Protein 1UNF (pdb70)

B-factor: mean 22.69, std 10.64, range [8.01, 65.61]

Foldseek 3Di:
DWLAPDAQDQQPDQLCLQPPLQHSVLSCCVRVPVLRVLSVVLSVVQVVRHGPDLLVQQQVQCPVVPGHPNNLSSLSNVVVNQQSLFWGRQAADDADDPVQVQCCVAQVHRVSVLVVQLVLLVPQPAWWKKFWKQAAPLQVVVPHRGIDIHIDHRSDDASNVDSIQTQHMDTNHCSNPCVPQNPPRSVSSVSCNHGIGHSVSSVVSSVVSVVSRD

Sequence (214 aa):
KVNAKFELKPPPYPLNGLEPVMSQQTLEFHWGKHHRTYVENLKKQVTELDGKSLEEIIVTAYNKGDILPAFNNAAQVWNHDFFWECMKPGGGGKPSGELLELIERDFGSFEKFLDEFKAAAATQFGSGWAWLAYKASKLDADEDNKLVVIKSPNAVNPLVWGGYYPLLTIDVWEHAYYLDFQNRRPDYISVFMDKLVSWDAVSSRLEQAKALSA

Nearest PDB structures (foldseek):
  1unf-assembly1_X  TM=1.005E+00  e=5.026E-41  Vigna unguiculata
  8qma-assembly1_G  TM=9.713E-01  e=3.630E-26  Sinapis alba
  8rdj-assembly1_I  TM=9.624E-01  e=6.713E-26  Sinapis alba
  6gsc-assembly1_A  TM=8.991E-01  e=5.898E-19  Sphingobacterium spiritivorum
  6gsb-assembly1_B  TM=8.958E-01  e=3.946E-18  Sphingobacterium spiritivorum

Secondary structure (DSSP, 8-state):
--SSS--PPPPSS-TTTTTTTS-HHHHHHIIIIIIHHHHHHHHHH--TTTT--HHHHHHHHHGGGS--THHHHHHHHHHHHHHHHTB-TT--S---HHHHHHHHHHHSSHHHHHHHHHHHHHH--SSEEEEEEEE-GGG-----SEEEEEEEETT--GGGS-SEEEEEEEE-SGGGTHHHHTT-HHHHHHHIIIIIB-HHHHHHHHHHHHHHH-

Structure (mmCIF, N/CA/C/O backbone):
data_1UNF
#
_entry.id   1UNF
#
_cell.length_a   81.985
_cell.length_b   48.163
_cell.length_c   63.671
_cell.angle_alpha   90.00
_cell.angle_beta   119.76
_cell.angle_gamma   90.00
#
_symmetry.space_group_name_H-M   'C 1 2 1'
#
loop_
_entity.id
_entity.type
_entity.pdbx_description
1 polymer 'IRON SUPEROXIDE DISMUTASE'
2 non-polymer 'FE (III) ION'
3 water water
#
loop_
_atom_site.group_PDB
_atom_site.id
_atom_site.type_symbol
_atom_site.label_atom_id
_atom_site.label_alt_id
_atom_site.label_comp_id
_atom_site.label_asym_id
_atom_site.label_entity_id
_atom_site.label_seq_id
_atom_site.pdbx_PDB_ins_code
_atom_site.Cartn_x
_atom_site.Cartn_y
_atom_site.Cartn_z
_atom_site.occupancy
_atom_site.B_iso_or_equiv
_atom_site.auth_seq_id
_atom_site.auth_comp_id
_atom_site.auth_asym_id
_atom_site.auth_atom_id
_atom_site.pdbx_PDB_model_num
ATOM 1 N N . LYS A 1 14 ? -29.164 40.340 27.061 1.00 57.10 14 LYS X N 1
ATOM 2 C CA . LYS A 1 14 ? -29.571 41.302 28.124 1.00 56.79 14 LYS X CA 1
ATOM 3 C C . LYS A 1 14 ? -31.100 41.463 28.249 1.00 56.53 14 LYS X C 1
ATOM 4 O O . LYS A 1 14 ? -31.699 40.891 29.159 1.00 56.96 14 LYS X O 1
ATOM 10 N N . VAL A 1 15 ? -31.719 42.183 27.309 1.00 55.27 15 VAL X N 1
ATOM 11 C CA . VAL A 1 15 ? -33.083 42.743 27.462 1.00 54.15 15 VAL X CA 1
ATOM 12 C C . VAL A 1 15 ? -34.213 41.846 27.990 1.00 52.46 15 VAL X C 1
ATOM 13 O O . VAL A 1 15 ? -34.163 40.621 27.904 1.00 52.61 15 VAL X O 1
ATOM 17 N N . ASN A 1 16 ? -35.257 42.508 28.481 1.00 50.52 16 ASN X N 1
ATOM 18 C CA . ASN A 1 16 ? -36.420 41.879 29.118 1.00 49.27 16 ASN X CA 1
ATOM 19 C C . ASN A 1 16 ? -37.627 41.498 28.261 1.00 49.01 16 ASN X C 1
ATOM 20 O O . ASN A 1 16 ? -38.745 41.859 28.606 1.00 48.74 16 ASN X O 1
ATOM 25 N N . ALA A 1 17 ? -37.409 40.754 27.175 1.00 49.46 17 ALA X N 1
ATOM 26 C CA . ALA A 1 17 ? -38.461 40.425 26.191 1.00 47.85 17 ALA X CA 1
ATOM 27 C C . ALA A 1 17 ? -39.302 39.242 26.693 1.00 47.30 17 ALA X C 1
ATOM 28 O O . ALA A 1 17 ? -39.983 39.351 27.737 1.00 48.25 17 ALA X O 1
ATOM 30 N N . LYS A 1 18 ? -39.269 38.115 25.970 1.00 44.84 18 LYS X N 1
ATOM 31 C CA . LYS A 1 18 ? -39.274 36.878 26.719 1.00 42.00 18 LYS X CA 1
ATOM 32 C C . LYS A 1 18 ? -37.951 36.281 27.156 1.00 39.04 18 LYS X C 1
ATOM 33 O O . LYS A 1 18 ? -37.384 35.283 26.665 1.00 37.08 18 LYS X O 1
ATOM 39 N N . PHE A 1 19 ? -37.476 37.072 28.096 1.00 35.55 19 PHE X N 1
ATOM 40 C CA . PHE A 1 19 ? -36.403 36.833 28.981 1.00 32.89 19 PHE X CA 1
ATOM 41 C C . PHE A 1 19 ? -36.694 35.509 29.693 1.00 32.02 19 PHE X C 1
ATOM 42 O O . PHE A 1 19 ? -37.828 35.225 30.090 1.00 29.99 19 PHE X O 1
ATOM 50 N N . GLU A 1 20 ? -35.675 34.665 29.799 1.00 32.61 20 GLU X N 1
ATOM 51 C CA . GLU A 1 20 ? -35.808 33.433 30.567 1.00 33.71 20 GLU X CA 1
ATOM 52 C C . GLU A 1 20 ? -34.657 33.354 31.575 1.00 30.18 20 GLU X C 1
ATOM 53 O O . GLU A 1 20 ? -33.624 33.968 31.384 1.00 28.65 20 GLU X O 1
ATOM 59 N N . LEU A 1 21 ? -34.854 32.593 32.640 1.00 27.16 21 LEU X N 1
ATOM 60 C CA . LEU A 1 21 ? -33.793 32.255 33.584 1.00 24.92 21 LEU X CA 1
ATOM 61 C C . LEU A 1 21 ? -32.609 31.596 32.896 1.00 24.80 21 LEU X C 1
ATOM 62 O O . LEU A 1 21 ? -32.741 30.580 32.222 1.00 24.12 21 LEU X O 1
ATOM 67 N N . LYS A 1 22 ? -31.442 32.169 33.111 1.00 24.84 22 LYS X N 1
ATOM 68 C CA . LYS A 1 22 ? -30.200 31.642 32.548 1.00 24.66 22 LYS X CA 1
ATOM 69 C C . LYS A 1 22 ? -29.653 30.570 33.504 1.00 22.57 22 LYS X C 1
ATOM 70 O O . LYS A 1 22 ? -29.500 30.830 34.704 1.00 20.48 22 LYS X O 1
ATOM 76 N N . PRO A 1 23 ? -29.360 29.363 32.992 1.00 22.39 23 PRO X N 1
ATOM 77 C CA . PRO A 1 23 ? -28.790 28.328 33.835 1.00 22.70 23 PRO X CA 1
ATOM 78 C C . PRO A 1 23 ? -27.380 28.697 34.251 1.00 22.60 23 PRO X C 1
ATOM 79 O O . PRO A 1 23 ? -26.749 29.530 33.596 1.00 21.77 23 PRO X O 1
ATOM 83 N N . PRO A 1 24 ? -26.878 28.058 35.317 1.00 21.66 24 PRO X N 1
ATOM 84 C CA . PRO A 1 24 ? -25.486 28.274 35.707 1.00 21.38 24 PRO X CA 1
ATOM 85 C C . PRO A 1 24 ? -24.600 27.638 34.624 1.00 21.44 24 PRO X C 1
ATOM 86 O O . PRO A 1 24 ? -25.084 26.814 33.875 1.00 20.77 24 PRO X O 1
ATOM 90 N N . PRO A 1 25 ? -23.333 28.046 34.521 1.00 21.84 25 PRO X N 1
ATOM 91 C CA . PRO A 1 25 ? -22.466 27.469 33.465 1.00 23.18 25 PRO X CA 1
ATOM 92 C C . PRO A 1 25 ? -21.912 26.071 33.756 1.00 23.29 25 PRO X C 1
ATOM 93 O O . PRO A 1 25 ? -20.840 25.697 33.233 1.00 24.84 25 PRO X O 1
ATOM 97 N N . TYR A 1 26 ? -22.641 25.308 34.563 1.00 22.59 26 TYR X N 1
ATOM 98 C CA . TYR A 1 26 ? -22.281 23.939 34.942 1.00 21.64 26 TYR X CA 1
ATOM 99 C C . TYR A 1 26 ? -23.554 23.231 35.381 1.00 22.84 26 TYR X C 1
ATOM 100 O O . TYR A 1 26 ? -24.558 23.874 35.716 1.00 23.47 26 TYR X O 1
ATOM 109 N N . PRO A 1 27 ? -23.519 21.904 35.382 1.00 23.60 27 PRO X N 1
ATOM 110 C CA . PRO A 1 27 ? -24.665 21.123 35.840 1.00 24.24 27 PRO X CA 1
ATOM 111 C C . PRO A 1 27 ? -24.939 21.402 37.331 1.00 24.49 27 PRO X C 1
ATOM 112 O O . PRO A 1 27 ? -24.034 21.865 38.078 1.00 22.30 27 PRO X O 1
ATOM 116 N N . LEU A 1 28 ? -26.181 21.178 37.753 1.00 23.44 28 LEU X N 1
ATOM 117 C CA . LEU A 1 28 ? -26.580 21.502 39.136 1.00 22.52 28 LEU X CA 1
ATOM 118 C C . LEU A 1 28 ? -25.846 20.642 40.152 1.00 22.43 28 LEU X C 1
ATOM 119 O O . LEU A 1 28 ? -25.761 21.000 41.316 1.00 23.05 28 LEU X O 1
ATOM 124 N N . ASN A 1 29 ? -25.270 19.522 39.730 1.00 22.16 29 ASN X N 1
ATOM 125 C CA . ASN A 1 29 ? -24.373 18.819 40.647 1.00 23.47 29 ASN X CA 1
ATOM 126 C C . ASN A 1 29 ? -22.900 19.151 40.400 1.00 22.63 29 ASN X C 1
ATOM 127 O O . ASN A 1 29 ? -22.028 18.452 40.903 1.00 21.71 29 ASN X O 1
ATOM 132 N N . GLY A 1 30 ? -22.630 20.221 39.657 1.00 20.51 30 GLY X N 1
ATOM 133 C CA . GLY A 1 30 ? -21.268 20.512 39.223 1.00 20.46 30 GLY X CA 1
ATOM 134 C C . GLY A 1 30 ? -20.367 20.933 40.353 1.00 21.59 30 GLY X C 1
ATOM 135 O O . GLY A 1 30 ? -19.129 20.914 40.225 1.00 22.82 30 GLY X O 1
ATOM 136 N N . LEU A 1 31 ? -20.962 21.342 41.471 1.00 19.46 31 LEU X N 1
ATOM 137 C CA . LEU A 1 31 ? -20.148 21.920 42.529 1.00 17.53 31 LEU X CA 1
ATOM 138 C C . LEU A 1 31 ? -20.029 21.016 43.763 1.00 18.57 31 LEU X C 1
ATOM 139 O O . LEU A 1 31 ? -19.462 21.431 44.785 1.00 15.90 31 LEU X O 1
ATOM 144 N N . GLU A 1 32 ? -20.586 19.799 43.665 1.00 20.48 32 GLU X N 1
ATOM 145 C CA . GLU A 1 32 ? -20.427 18.748 44.694 1.00 23.66 32 GLU X CA 1
ATOM 146 C C . GLU A 1 32 ? -18.955 18.416 44.956 1.00 25.94 32 GLU X C 1
ATOM 147 O O . GLU A 1 32 ? -18.158 18.388 44.015 1.00 27.93 32 GLU X O 1
ATOM 153 N N . PRO A 1 33 ? -18.594 18.140 46.229 1.00 27.11 33 PRO X N 1
ATOM 154 C CA . PRO A 1 33 ? -19.523 18.111 47.330 1.00 26.92 33 PRO X CA 1
ATOM 155 C C . PRO A 1 33 ? -19.597 19.440 48.082 1.00 26.52 33 PRO X C 1
ATOM 156 O O . PRO A 1 33 ? -20.198 19.489 49.154 1.00 27.48 33 PRO X O 1
ATOM 160 N N . VAL A 1 34 ? -18.993 20.496 47.538 1.00 25.43 34 VAL X N 1
ATOM 161 C CA . VAL A 1 34 ? -18.826 21.751 48.276 1.00 22.79 34 VAL X CA 1
ATOM 162 C C . VAL A 1 34 ? -20.097 22.586 48.316 1.00 20.68 34 VAL X C 1
ATOM 163 O O . VAL A 1 34 ? -20.443 23.150 49.354 1.00 21.84 34 VAL X O 1
ATOM 167 N N . MET A 1 35 ? -20.775 22.696 47.187 1.00 18.84 35 MET X N 1
ATOM 168 C CA . MET A 1 35 ? -22.120 23.285 47.163 1.00 18.71 35 MET X CA 1
ATOM 169 C C . MET A 1 35 ? -23.029 22.220 46.586 1.00 19.20 35 MET X C 1
ATOM 170 O O . MET A 1 35 ? -22.818 21.777 45.455 1.00 20.26 35 MET X O 1
ATOM 175 N N . SER A 1 36 ? -24.025 21.794 47.366 1.00 19.92 36 SER X N 1
ATOM 176 C CA . SER A 1 36 ? -24.808 20.608 47.009 1.00 17.93 36 SER X CA 1
ATOM 177 C C . SER A 1 36 ? -25.724 20.853 45.826 1.00 18.19 36 SER X C 1
ATOM 178 O O . SER A 1 36 ? -26.151 21.972 45.587 1.00 16.43 36 SER X O 1
ATOM 181 N N . GLN A 1 37 ? -26.047 19.779 45.104 1.00 18.53 37 GLN X N 1
ATOM 182 C CA . GLN A 1 37 ? -27.047 19.849 44.056 1.00 18.31 37 GLN X CA 1
ATOM 183 C C . GLN A 1 37 ? -28.356 20.411 44.615 1.00 19.30 37 GLN X C 1
ATOM 184 O O . GLN A 1 37 ? -29.047 21.155 43.942 1.00 18.44 37 GLN X O 1
ATOM 190 N N . GLN A 1 38 ? -28.670 20.044 45.856 1.00 19.78 38 GLN X N 1
ATOM 191 C CA . GLN A 1 38 ? -29.874 20.473 46.540 1.00 22.97 38 GLN X CA 1
ATOM 192 C C . GLN A 1 38 ? -29.858 22.003 46.623 1.00 20.44 38 GLN X C 1
ATOM 193 O O . GLN A 1 38 ? -30.837 22.676 46.298 1.00 19.26 38 GLN X O 1
ATOM 199 N N . THR A 1 39 ? -28.733 22.551 47.059 1.00 18.63 39 THR X N 1
ATOM 200 C CA . THR A 1 39 ? -28.577 24.010 47.125 1.00 18.60 39 THR X CA 1
ATOM 201 C C . THR A 1 39 ? -28.793 24.683 45.773 1.00 19.29 39 THR X C 1
ATOM 202 O O . THR A 1 39 ? -29.554 25.651 45.683 1.00 20.45 39 THR X O 1
ATOM 206 N N . LEU A 1 40 ? -28.141 24.166 44.728 1.00 17.47 40 LEU X N 1
ATOM 207 C CA . LEU A 1 40 ? -28.384 24.645 43.377 1.00 17.19 40 LEU X CA 1
ATOM 208 C C . LEU A 1 40 ? -29.842 24.564 42.982 1.00 15.92 40 LEU X C 1
ATOM 209 O O . LEU A 1 40 ? -30.357 25.510 42.437 1.00 16.74 40 LEU X O 1
ATOM 214 N N . GLU A 1 41 ? -30.487 23.419 43.226 1.00 16.95 41 GLU X N 1
ATOM 215 C CA . GLU A 1 41 ? -31.884 23.224 42.828 1.00 16.62 41 GLU X CA 1
ATOM 216 C C . GLU A 1 41 ? -32.799 24.245 43.492 1.00 16.86 41 GLU X C 1
ATOM 217 O O . GLU A 1 41 ? -33.668 24.808 42.839 1.00 16.54 41 GLU X O 1
ATOM 223 N N . PHE A 1 42 ? -32.568 24.525 44.776 1.00 16.18 42 PHE X N 1
ATOM 224 C CA . PHE A 1 42 ? -33.329 25.588 45.444 1.00 15.03 42 PHE X CA 1
ATOM 225 C C . PHE A 1 42 ? -32.917 26.991 45.000 1.00 14.61 42 PHE X C 1
ATOM 226 O O . PHE A 1 42 ? -33.749 27.810 44.592 1.00 13.07 42 PHE X O 1
ATOM 234 N N . H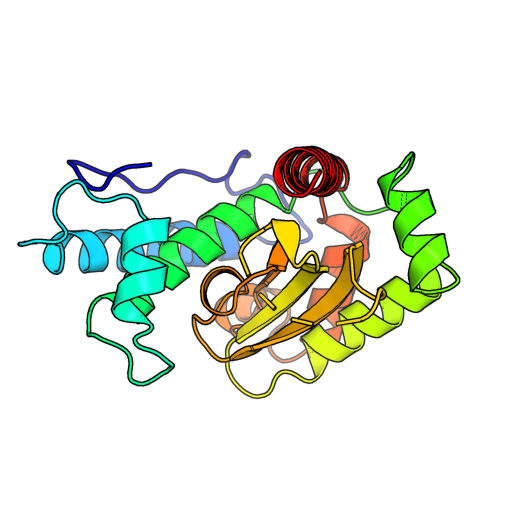IS A 1 43 ? -31.608 27.232 45.031 1.00 12.50 43 HIS X N 1
ATOM 235 C CA . HIS A 1 43 ? -31.110 28.599 44.945 1.00 14.90 43 HIS X CA 1
ATOM 236 C C . HIS A 1 43 ? -31.335 29.143 43.525 1.00 13.94 43 HIS X C 1
ATOM 237 O O . HIS A 1 43 ? -31.898 30.223 43.335 1.00 12.12 43 HIS X O 1
ATOM 244 N N . TRP A 1 44 ? -30.908 28.382 42.541 1.00 13.57 44 TRP X N 1
ATOM 245 C CA . TRP A 1 44 ? -31.199 28.681 41.136 1.00 15.66 44 TRP X CA 1
ATOM 246 C C . TRP A 1 44 ? -32.645 28.336 40.701 1.00 15.87 44 TRP X C 1
ATOM 247 O O . TRP A 1 44 ? -33.362 29.171 40.143 1.00 15.51 44 TRP X O 1
ATOM 258 N N . GLY A 1 45 ? -33.050 27.098 40.922 1.00 15.18 45 GLY X N 1
ATOM 259 C CA . GLY A 1 45 ? -34.330 26.606 40.391 1.00 17.15 45 GLY X CA 1
ATOM 260 C C . GLY A 1 45 ? -35.575 27.180 41.063 1.00 16.38 45 GLY X C 1
ATOM 261 O O . GLY A 1 45 ? -36.677 27.186 40.486 1.00 14.77 45 GLY X O 1
ATOM 262 N N . LYS A 1 46 ? -35.411 27.650 42.296 1.00 16.57 46 LYS X N 1
ATOM 263 C CA . LYS A 1 46 ? -36.537 28.284 43.002 1.00 16.71 46 LYS X CA 1
ATOM 264 C C . LYS A 1 46 ? -36.351 29.782 43.199 1.00 15.85 46 LYS X C 1
ATOM 265 O O . LYS A 1 46 ? -37.098 30.534 42.650 1.00 17.82 46 LYS X O 1
ATOM 271 N N . HIS A 1 47 ? -35.369 30.193 44.006 1.00 14.79 47 HIS X N 1
ATOM 272 C CA . HIS A 1 47 ? -35.159 31.601 44.343 1.00 14.97 47 HIS X CA 1
ATOM 273 C C . HIS A 1 47 ? -34.885 32.460 43.088 1.00 14.91 47 HIS X C 1
ATOM 274 O O . HIS A 1 47 ? -35.573 33.450 42.794 1.00 13.62 47 HIS X O 1
ATOM 281 N N . HIS A 1 48 ? -33.872 32.054 42.341 1.00 14.76 48 HIS X N 1
ATOM 282 C CA . HIS A 1 48 ? -33.443 32.786 41.161 1.00 14.94 48 HIS X CA 1
ATOM 283 C C . HIS A 1 48 ? -34.584 32.788 40.136 1.00 15.60 48 HIS X C 1
ATOM 284 O O . HIS A 1 48 ? -34.960 33.841 39.622 1.00 16.24 48 HIS X O 1
ATOM 291 N N . ARG A 1 49 ? -35.143 31.611 39.864 1.00 15.58 49 ARG X N 1
ATOM 292 C CA . ARG A 1 49 ? -36.311 31.494 38.967 1.00 16.31 49 ARG X CA 1
ATOM 293 C C . ARG A 1 49 ? -37.427 32.443 39.371 1.00 17.14 49 ARG X C 1
ATOM 294 O O . ARG A 1 49 ? -38.072 33.056 38.526 1.00 18.28 49 ARG X O 1
ATOM 302 N N . THR A 1 50 ? -37.682 32.542 40.666 1.00 17.81 50 THR X N 1
ATOM 303 C CA . THR A 1 50 ? -38.777 33.395 41.148 1.00 17.90 50 THR X CA 1
ATOM 304 C C . THR A 1 50 ? -38.533 34.873 40.906 1.00 16.85 50 THR X C 1
ATOM 305 O O . THR A 1 50 ? -39.435 35.590 40.475 1.00 17.12 50 THR X O 1
ATOM 309 N N . TYR A 1 51 ? -37.320 35.336 41.199 1.00 16.14 51 TYR X N 1
ATOM 310 C CA . TYR A 1 51 ? -36.916 36.688 40.840 1.00 15.38 51 TYR X CA 1
ATOM 311 C C . TYR A 1 51 ? -37.176 36.973 39.355 1.00 17.01 51 TYR X C 1
ATOM 312 O O . TYR A 1 51 ? -37.633 38.057 39.007 1.00 19.23 51 TYR X O 1
ATOM 321 N N . VAL A 1 52 ? -36.848 36.013 38.492 1.00 17.12 52 VAL X N 1
ATOM 322 C CA . VAL A 1 52 ? -37.025 36.173 37.044 1.00 18.58 52 VAL X CA 1
ATOM 323 C C . VAL A 1 52 ? -38.524 36.310 36.721 1.00 20.48 52 VAL X C 1
ATOM 324 O O . VAL A 1 52 ? -38.943 37.255 36.040 1.00 18.08 52 VAL X O 1
ATOM 328 N N . GLU A 1 53 ? -39.332 35.388 37.247 1.00 21.73 53 GLU X N 1
ATOM 329 C CA . GLU A 1 53 ? -40.760 35.395 36.972 1.00 25.97 53 GLU X CA 1
ATOM 330 C C . GLU A 1 53 ? -41.449 36.669 37.449 1.00 24.38 53 GLU X C 1
ATOM 331 O O . GLU A 1 53 ? -42.234 37.266 36.716 1.00 23.13 53 GLU X O 1
ATOM 337 N N . ASN A 1 54 ? -41.127 37.098 38.666 1.00 23.90 54 ASN X N 1
ATOM 338 C CA . ASN A 1 54 ? -41.697 38.314 39.213 1.00 24.46 54 ASN X CA 1
ATOM 339 C C . ASN A 1 54 ? -41.203 39.532 38.482 1.00 23.32 54 ASN X C 1
ATOM 340 O O . ASN A 1 54 ? -41.959 40.465 38.265 1.00 23.85 54 ASN X O 1
ATOM 345 N N . LEU A 1 55 ? -39.932 39.548 38.105 1.00 21.20 55 LEU X N 1
ATOM 346 C CA . LEU A 1 55 ? -39.445 40.706 37.364 1.00 23.12 55 LEU X CA 1
ATOM 347 C C . LEU A 1 55 ? -40.246 40.827 36.059 1.00 24.10 55 LEU X C 1
ATOM 348 O O . LEU A 1 55 ? -40.740 41.897 35.721 1.00 22.75 55 LEU X O 1
ATOM 353 N N . LYS A 1 56 ? -40.386 39.714 35.349 1.00 25.71 56 LYS X N 1
ATOM 354 C CA . LYS A 1 56 ? -41.138 39.719 34.097 1.00 29.55 56 LYS X CA 1
ATOM 355 C C . LYS A 1 56 ? -42.571 40.258 34.286 1.00 31.82 56 LYS X C 1
ATOM 356 O O . LYS A 1 56 ? -43.071 40.963 33.411 1.00 32.59 56 LYS X O 1
ATOM 362 N N . LYS A 1 57 ? -43.221 39.928 35.410 1.00 33.98 57 LYS X N 1
ATOM 363 C CA . LYS A 1 57 ? -44.576 40.426 35.707 1.00 36.20 57 LYS X CA 1
ATOM 364 C C . LYS A 1 57 ? -44.587 41.941 35.922 1.00 35.55 57 LYS X C 1
ATOM 365 O O . LYS A 1 57 ? -45.476 42.656 35.438 1.00 34.34 57 LYS X O 1
ATOM 371 N N . GLN A 1 58 ? -43.596 42.438 36.649 1.00 33.46 58 GLN X N 1
ATOM 372 C CA . GLN A 1 58 ? -43.479 43.876 36.859 1.00 33.24 58 GLN X CA 1
ATOM 373 C C . GLN A 1 58 ? -43.086 44.608 35.569 1.00 34.18 58 GLN X C 1
ATOM 374 O O . GLN A 1 58 ? -43.490 45.753 35.337 1.00 33.36 58 GLN X O 1
ATOM 380 N N . VAL A 1 59 ? -42.291 43.943 34.737 1.00 34.55 59 VAL X N 1
ATOM 381 C CA . VAL A 1 59 ? -41.799 44.558 33.513 1.00 35.31 59 VAL X CA 1
ATOM 382 C C . VAL A 1 59 ? -42.625 44.151 32.305 1.00 37.44 59 VAL X C 1
ATOM 383 O O . VAL A 1 59 ? -43.317 44.997 31.736 1.00 40.71 59 VAL X O 1
ATOM 387 N N . THR A 1 62 ? -45.150 47.739 30.274 1.00 47.84 62 THR X N 1
ATOM 388 C CA . THR A 1 62 ? -44.419 48.681 31.133 1.00 47.43 62 THR X CA 1
ATOM 389 C C . THR A 1 62 ? -43.436 49.503 30.324 1.00 46.60 62 THR X C 1
ATOM 390 O O . THR A 1 62 ? -42.955 49.050 29.296 1.00 47.01 62 THR X O 1
ATOM 394 N N . GLU A 1 63 ? -43.092 50.679 30.836 1.00 45.82 63 GLU X N 1
ATOM 395 C CA . GLU A 1 63 ? -42.023 51.496 30.275 1.00 45.20 63 GLU X CA 1
ATOM 396 C C . GLU A 1 63 ? -40.659 50.822 30.403 1.00 44.94 63 GLU X C 1
ATOM 397 O O . GLU A 1 63 ? -39.678 51.286 29.826 1.00 44.78 63 GLU X O 1
ATOM 399 N N . LEU A 1 64 ? -40.588 49.735 31.170 1.00 43.85 64 LEU X N 1
ATOM 400 C CA . LEU A 1 64 ? -39.315 49.052 31.396 1.00 42.21 64 LEU X CA 1
ATOM 401 C C . LEU A 1 64 ? -39.143 47.903 30.415 1.00 41.18 64 LEU X C 1
ATOM 402 O O . LEU A 1 64 ? -38.048 47.385 30.247 1.00 40.19 64 LEU X O 1
ATOM 407 N N . ASP A 1 65 ? -40.243 47.507 29.786 1.00 41.21 65 ASP X N 1
ATOM 408 C CA . ASP A 1 65 ? -40.263 46.397 28.846 1.00 42.25 65 ASP X CA 1
ATOM 409 C C . ASP A 1 65 ? -39.191 46.580 27.769 1.00 42.21 65 ASP X C 1
ATOM 410 O O . ASP A 1 65 ? -39.134 47.609 27.097 1.00 42.64 65 ASP X O 1
ATOM 415 N N . GLY A 1 66 ? -38.325 45.589 27.637 1.00 42.22 66 GLY X N 1
ATOM 416 C CA . GLY A 1 66 ? -37.275 45.616 26.624 1.00 41.53 66 GLY X CA 1
ATOM 417 C C . GLY A 1 66 ? -36.082 46.462 27.013 1.00 41.66 66 GLY X C 1
ATOM 418 O O . GLY A 1 66 ? -35.178 46.676 26.202 1.00 41.96 66 GLY X O 1
ATOM 419 N N . LYS A 1 67 ? -36.061 46.952 28.249 1.00 41.16 67 LYS X N 1
ATOM 420 C CA . LYS A 1 67 ? -34.859 47.608 28.737 1.00 42.15 67 LYS X CA 1
ATOM 421 C C . LYS A 1 67 ? -33.900 46.531 29.224 1.00 40.34 67 LYS X C 1
ATOM 422 O O . LYS A 1 67 ? -34.291 45.378 29.430 1.00 38.35 67 LYS X O 1
ATOM 428 N N . SER A 1 68 ? -32.636 46.892 29.371 1.00 38.93 68 SER X N 1
ATOM 429 C CA . SER A 1 68 ? -31.669 45.933 29.858 1.00 38.16 68 SER X CA 1
ATOM 430 C C . SER A 1 68 ? -31.791 45.773 31.378 1.00 36.57 68 SER X C 1
ATOM 431 O O . SER A 1 68 ? -32.292 46.654 32.080 1.00 35.26 68 SER X O 1
ATOM 434 N N . LEU A 1 69 ? -31.311 44.636 31.870 1.00 35.39 69 LEU X N 1
ATOM 435 C CA . LEU A 1 69 ? -31.403 44.298 33.272 1.00 33.74 69 LEU X CA 1
ATOM 436 C C . LEU A 1 69 ? -30.701 45.411 34.042 1.00 33.71 69 LEU X C 1
ATOM 437 O O . LEU A 1 69 ? -31.228 45.936 35.025 1.00 31.55 69 LEU X O 1
ATOM 442 N N . GLU A 1 70 ? -29.518 45.797 33.565 1.00 32.98 70 GLU X N 1
ATOM 443 C CA . GLU A 1 70 ? -28.738 46.813 34.255 1.00 33.54 70 GLU X CA 1
ATOM 444 C C . GLU A 1 70 ? -29.428 48.174 34.185 1.00 31.92 70 GLU X C 1
ATOM 445 O O . GLU A 1 70 ? -29.355 48.949 35.126 1.00 32.01 70 GLU X O 1
ATOM 451 N N . GLU A 1 71 ? -30.118 48.468 33.093 1.00 30.44 71 GLU X N 1
ATOM 452 C CA . GLU A 1 71 ? -30.767 49.756 33.056 1.00 29.86 71 GLU X CA 1
ATOM 453 C C . GLU A 1 71 ? -31.896 49.796 34.063 1.00 29.04 71 GLU X C 1
ATOM 454 O O . GLU A 1 71 ? -32.045 50.774 34.788 1.00 28.05 71 GLU X O 1
ATOM 460 N N . ILE A 1 72 ? -32.684 48.727 34.114 1.00 28.21 72 ILE X N 1
ATOM 461 C CA . ILE A 1 72 ? -33.775 48.643 35.086 1.00 27.54 72 ILE X CA 1
ATOM 462 C C . ILE A 1 72 ? -33.237 48.797 36.524 1.00 27.28 72 ILE X C 1
ATOM 463 O O . ILE A 1 72 ? -33.739 49.591 37.320 1.00 25.18 72 ILE X O 1
ATOM 468 N N . ILE A 1 73 ? -32.174 48.070 36.832 1.00 26.91 73 ILE X N 1
ATOM 469 C CA . ILE A 1 73 ? -31.521 48.186 38.115 1.00 26.08 73 ILE X CA 1
ATOM 470 C C . ILE A 1 73 ? -31.114 49.622 38.507 1.00 29.18 73 ILE X C 1
ATOM 471 O O . ILE A 1 73 ? -31.459 50.081 39.595 1.00 28.35 73 ILE X O 1
ATOM 476 N N . VAL A 1 74 ? -30.379 50.334 37.649 1.00 30.95 74 VAL X N 1
ATOM 477 C CA . VAL A 1 74 ? -29.916 51.681 38.023 1.00 34.31 74 VAL X CA 1
ATOM 478 C C . VAL A 1 74 ? -31.069 52.672 38.221 1.00 35.47 74 VAL X C 1
ATOM 479 O O . VAL A 1 74 ? -31.053 53.463 39.156 1.00 36.98 74 VAL X O 1
ATOM 483 N N . THR A 1 75 ? -32.074 52.617 37.353 1.00 36.22 75 THR X N 1
ATOM 484 C CA . THR A 1 75 ? -33.241 53.497 37.466 1.00 35.81 75 THR X CA 1
ATOM 485 C C . THR A 1 75 ? -34.090 53.209 38.719 1.00 34.40 75 THR X C 1
ATOM 486 O O . THR A 1 75 ? -34.351 54.103 39.542 1.00 34.24 75 THR X O 1
ATOM 490 N N . ALA A 1 76 ? -34.515 51.959 38.867 1.00 31.87 76 ALA X N 1
ATOM 491 C CA . ALA A 1 76 ? -35.292 51.538 40.036 1.00 29.34 76 ALA X CA 1
ATOM 492 C C . ALA A 1 76 ? -34.590 51.753 41.405 1.00 28.32 76 ALA X C 1
ATOM 493 O O . ALA A 1 76 ? -35.262 51.901 42.427 1.00 26.46 76 ALA X O 1
ATOM 495 N N . TYR A 1 77 ? -33.257 51.800 41.439 1.00 27.75 77 TYR X N 1
ATOM 496 C CA . TYR A 1 77 ? -32.551 52.078 42.710 1.00 27.21 77 TYR X CA 1
ATOM 497 C C . TYR A 1 77 ? -32.985 53.442 43.265 1.00 27.75 77 TYR X C 1
ATOM 498 O O . TYR A 1 77 ? -33.166 53.620 44.475 1.00 24.96 77 TYR X O 1
ATOM 507 N N . ASN A 1 78 ? -33.153 54.395 42.360 1.00 30.24 78 ASN X N 1
ATOM 508 C CA . ASN A 1 78 ? -33.714 55.707 42.704 1.00 33.75 78 ASN X CA 1
ATOM 509 C C . ASN A 1 78 ? -33.034 56.350 43.915 1.00 34.78 78 ASN X C 1
ATOM 510 O O . ASN A 1 78 ? -33.695 56.672 44.917 1.00 32.71 78 ASN X O 1
ATOM 515 N N . LYS A 1 79 ? -31.714 56.495 43.815 1.00 36.81 79 LYS X N 1
ATOM 516 C CA . LYS A 1 79 ? -30.868 57.032 44.887 1.00 39.88 79 LYS X CA 1
ATOM 517 C C . LYS A 1 79 ? -31.078 56.334 46.239 1.00 37.42 79 LYS X C 1
ATOM 518 O O . LYS A 1 79 ? -30.672 56.847 47.279 1.00 36.23 79 LYS X O 1
ATOM 524 N N . GLY A 1 80 ? -31.709 55.166 46.224 1.00 34.80 80 GLY X N 1
ATOM 525 C CA . GLY A 1 80 ? -31.914 54.425 47.451 1.00 32.86 80 GLY X CA 1
ATOM 526 C C . GLY A 1 80 ? -33.365 54.419 47.884 1.00 31.86 80 GLY X C 1
ATOM 527 O O . GLY A 1 80 ? -33.701 53.779 48.867 1.00 31.90 80 GLY X O 1
ATOM 528 N N . ASP A 1 81 ? -34.217 55.139 47.155 1.00 30.90 81 ASP X N 1
ATOM 529 C CA . ASP A 1 81 ? -35.662 55.170 47.438 1.00 29.83 81 ASP X CA 1
ATOM 530 C C . ASP A 1 81 ? -36.303 54.250 46.410 1.00 29.08 81 ASP X C 1
ATOM 531 O O . ASP A 1 81 ? -37.002 54.682 45.505 1.00 27.24 81 ASP X O 1
ATOM 536 N N . ILE A 1 82 ? -36.035 52.959 46.563 1.00 28.19 82 ILE X N 1
ATOM 537 C CA . ILE A 1 82 ? -36.151 52.035 45.454 1.00 27.94 82 ILE X CA 1
ATOM 538 C C . ILE A 1 82 ? -37.571 51.886 44.911 1.00 27.41 82 ILE X C 1
ATOM 539 O O . ILE A 1 82 ? -38.553 52.002 45.633 1.00 26.32 82 ILE X O 1
ATOM 544 N N . LEU A 1 83 ? -37.656 51.663 43.604 1.00 27.60 83 LEU X N 1
ATOM 545 C CA . LEU A 1 83 ? -38.917 51.431 42.931 1.00 27.16 83 LEU X CA 1
ATOM 546 C C . LEU A 1 83 ? -39.188 49.918 42.951 1.00 26.53 83 LEU X C 1
ATOM 547 O O . LEU A 1 83 ? -38.272 49.127 43.242 1.00 24.62 83 LEU X O 1
ATOM 552 N N . PRO A 1 84 ? -40.441 49.511 42.691 1.00 25.58 84 PRO X N 1
ATOM 553 C CA . PRO A 1 84 ? -40.869 48.106 42.852 1.00 25.05 84 PRO X CA 1
ATOM 554 C C . PRO A 1 84 ? -40.046 47.073 42.099 1.00 24.74 84 PRO X C 1
ATOM 555 O O . PRO A 1 84 ? -39.854 45.965 42.602 1.00 25.78 84 PRO X O 1
ATOM 559 N N . ALA A 1 85 ? -39.538 47.414 40.923 1.00 23.34 85 ALA X N 1
ATOM 560 C CA . ALA A 1 85 ? -38.805 46.411 40.164 1.00 21.92 85 ALA X CA 1
ATOM 561 C C . ALA A 1 85 ? -37.362 46.218 40.668 1.00 20.83 85 ALA X C 1
ATOM 562 O O . ALA A 1 85 ? -36.675 45.262 40.264 1.00 19.18 85 ALA X O 1
ATOM 564 N N . PHE A 1 86 ? -36.891 47.111 41.537 1.00 18.40 86 PHE X N 1
ATOM 565 C CA . PHE A 1 86 ? -35.476 47.065 41.880 1.00 18.78 86 PHE X CA 1
ATOM 566 C C . PHE A 1 86 ? -35.058 45.708 42.480 1.00 18.41 86 PHE X C 1
ATOM 567 O O . PHE A 1 86 ? -34.110 45.069 42.027 1.00 16.49 86 PHE X O 1
ATOM 575 N N . ASN A 1 87 ? -35.765 45.281 43.510 1.00 17.22 87 ASN X N 1
ATOM 576 C CA . ASN A 1 87 ? -35.359 44.073 44.195 1.00 17.40 87 ASN X CA 1
ATOM 577 C C . ASN A 1 87 ? -35.267 42.886 43.283 1.00 17.93 87 ASN X C 1
ATOM 578 O O . ASN A 1 87 ? -34.265 42.169 43.295 1.00 20.42 87 ASN X O 1
ATOM 583 N N . ASN A 1 88 ? -36.284 42.699 42.465 1.00 16.25 88 ASN X N 1
ATOM 584 C CA . ASN A 1 88 ? -36.285 41.613 41.503 1.00 17.49 88 ASN X CA 1
ATOM 585 C C . ASN A 1 88 ? -35.189 41.725 40.430 1.00 17.31 88 ASN X C 1
ATOM 586 O O . ASN A 1 88 ? -34.502 40.741 40.152 1.00 17.25 88 ASN X O 1
ATOM 591 N N . ALA A 1 89 ? -35.028 42.907 39.836 1.00 16.29 89 ALA X N 1
ATOM 592 C CA . ALA A 1 89 ? -34.044 43.075 38.757 1.00 16.67 89 ALA X CA 1
ATOM 593 C C . ALA A 1 89 ? -32.629 42.865 39.296 1.00 15.45 89 ALA X C 1
ATOM 594 O O . ALA A 1 89 ? -31.814 42.156 38.689 1.00 14.28 89 ALA X O 1
ATOM 596 N N . ALA A 1 90 ? -32.343 43.488 40.439 1.00 13.17 90 ALA X N 1
ATOM 597 C CA . ALA A 1 90 ? -31.022 43.420 41.010 1.00 13.86 90 ALA X CA 1
ATOM 598 C C . ALA A 1 90 ? -30.684 41.974 41.407 1.00 14.66 90 ALA X C 1
ATOM 599 O O . ALA A 1 90 ? -29.555 41.520 41.191 1.00 15.62 90 ALA X O 1
ATOM 601 N N . GLN A 1 91 ? -31.670 41.225 41.919 1.00 15.27 91 GLN X N 1
ATOM 602 C CA . GLN A 1 91 ? -31.405 39.859 42.363 1.00 13.86 91 GLN X CA 1
ATOM 603 C C . GLN A 1 91 ? -31.209 38.935 41.151 1.00 14.08 91 GLN X C 1
ATOM 604 O O . GLN 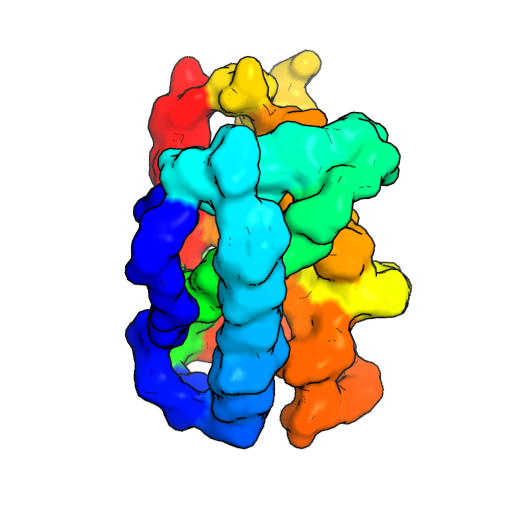A 1 91 ? -30.423 38.004 41.219 1.00 14.46 91 GLN X O 1
ATOM 610 N N . VAL A 1 92 ? -31.911 39.180 40.045 1.00 14.03 92 VAL X N 1
ATOM 611 C CA . VAL A 1 92 ? -31.665 38.373 38.847 1.00 15.23 92 VAL X CA 1
ATOM 612 C C . VAL A 1 92 ? -30.211 38.560 38.416 1.00 16.69 92 VAL X C 1
ATOM 613 O O . VAL A 1 92 ? -29.486 37.585 38.143 1.00 17.39 92 VAL X O 1
ATOM 617 N N . TRP A 1 93 ? -29.798 39.821 38.358 1.00 15.02 93 TRP X N 1
ATOM 618 C CA . TRP A 1 93 ? -28.433 40.155 37.910 1.00 15.65 93 TRP X CA 1
ATOM 619 C C . TRP A 1 93 ? -27.393 39.586 38.872 1.00 15.02 93 TRP X C 1
ATOM 620 O O . TRP A 1 93 ? -26.436 38.933 38.443 1.00 13.47 93 TRP X O 1
ATOM 631 N N . ASN A 1 94 ? -27.586 39.824 40.171 1.00 15.13 94 ASN X N 1
ATOM 632 C CA . ASN A 1 94 ? -26.691 39.304 41.220 1.00 15.00 94 ASN X CA 1
ATOM 633 C C . ASN A 1 94 ? -26.505 37.777 41.148 1.00 14.40 94 ASN X C 1
ATOM 634 O O . ASN A 1 94 ? -25.405 37.262 41.262 1.00 15.47 94 ASN X O 1
ATOM 639 N N . HIS A 1 95 ? -27.592 37.046 40.977 1.00 11.89 95 HIS X N 1
ATOM 640 C CA . HIS A 1 95 ? -27.491 35.598 40.871 1.00 11.16 95 HIS X CA 1
ATOM 641 C C . HIS A 1 95 ? -26.900 35.138 39.553 1.00 12.03 95 HIS X C 1
ATOM 642 O O . HIS A 1 95 ? -26.112 34.207 39.543 1.00 11.73 95 HIS X O 1
ATOM 649 N N . ASP A 1 96 ? -27.242 35.792 38.443 1.00 11.84 96 ASP X N 1
ATOM 650 C CA . ASP A 1 96 ? -26.544 35.461 37.184 1.00 14.28 96 ASP X CA 1
ATOM 651 C C . ASP A 1 96 ? -25.051 35.588 37.416 1.00 14.81 96 ASP X C 1
ATOM 652 O O . ASP A 1 96 ? -24.273 34.705 37.030 1.00 13.96 96 ASP X O 1
ATOM 657 N N . PHE A 1 97 ? -24.658 36.700 38.044 1.00 14.28 97 PHE X N 1
ATOM 658 C CA . PHE A 1 97 ? -23.236 37.025 38.267 1.00 14.53 97 PHE X CA 1
ATOM 659 C C . PHE A 1 97 ? -22.589 36.005 39.226 1.00 14.81 97 PHE X C 1
ATOM 660 O O . PHE A 1 97 ? -21.445 35.517 39.012 1.00 13.17 97 PHE X O 1
ATOM 668 N N . PHE A 1 98 ? -23.358 35.649 40.257 1.00 13.41 98 PHE X N 1
ATOM 669 C CA . PHE A 1 98 ? -22.938 34.674 41.266 1.00 13.67 98 PHE X CA 1
ATOM 670 C C . PHE A 1 98 ? -22.605 33.300 40.658 1.00 12.95 98 PHE X C 1
ATOM 671 O O . PHE A 1 98 ? -21.531 32.751 40.937 1.00 13.46 98 PHE X O 1
ATOM 679 N N . TRP A 1 99 ? -23.480 32.759 39.801 1.00 12.68 99 TRP X N 1
ATOM 680 C CA . TRP A 1 99 ? -23.188 31.487 39.138 1.00 13.40 99 TRP X CA 1
ATOM 681 C C . TRP A 1 99 ? -21.903 31.556 38.269 1.00 14.45 99 TRP X C 1
ATOM 682 O O . TRP A 1 99 ? -21.112 30.608 38.262 1.00 13.44 99 TRP X O 1
ATOM 693 N N . GLU A 1 100 ? -21.714 32.670 37.559 1.00 15.08 100 GLU X N 1
ATOM 694 C CA . GLU A 1 100 ? -20.497 32.916 36.776 1.00 18.38 100 GLU X CA 1
ATOM 695 C C . GLU A 1 100 ? -19.244 33.020 37.636 1.00 17.24 100 GLU X C 1
ATOM 696 O O . GLU A 1 100 ? -18.125 32.838 37.114 1.00 16.79 100 GLU X O 1
ATOM 702 N N . CYS A 1 101 ? -19.407 33.340 38.929 1.00 14.28 101 CYS X N 1
ATOM 703 C CA . CYS A 1 101 ? -18.262 33.452 39.821 1.00 14.26 101 CYS X CA 1
ATOM 704 C C . CYS A 1 101 ? -17.655 32.138 40.280 1.00 14.00 101 CYS X C 1
ATOM 705 O O . CYS A 1 101 ? -16.590 32.121 40.918 1.00 14.36 101 CYS X O 1
ATOM 708 N N . MET A 1 102 ? -18.322 31.028 39.997 1.00 13.86 102 MET X N 1
ATOM 709 C CA . MET A 1 102 ? -17.809 29.777 40.475 1.00 14.02 102 MET X CA 1
ATOM 710 C C . MET A 1 102 ? -17.570 28.834 39.321 1.00 14.80 102 MET X C 1
ATOM 711 O O . MET A 1 102 ? -18.044 29.060 38.214 1.00 14.71 102 MET X O 1
ATOM 716 N N . LYS A 1 103 ? -16.807 27.788 39.607 1.00 15.68 103 LYS X N 1
ATOM 717 C CA . LYS A 1 103 ? -16.605 26.689 38.657 1.00 18.17 103 LYS X CA 1
ATOM 718 C C . LYS A 1 103 ? -16.265 25.417 39.416 1.00 17.42 103 LYS X C 1
ATOM 719 O O . LYS A 1 103 ? -15.709 25.473 40.508 1.00 15.26 103 LYS X O 1
ATOM 725 N N . PRO A 1 104 ? -16.555 24.272 38.797 1.00 18.67 104 PRO X N 1
ATOM 726 C CA . PRO A 1 104 ? -16.081 22.975 39.260 1.00 18.81 104 PRO X CA 1
ATOM 727 C C . PRO A 1 104 ? -14.558 23.085 39.296 1.00 19.16 104 PRO X C 1
ATOM 728 O O . PRO A 1 104 ? -13.958 23.589 38.332 1.00 18.25 104 PRO X O 1
ATOM 732 N N . GLY A 1 105 ? -13.942 22.691 40.412 1.00 18.56 105 GLY X N 1
ATOM 733 C CA . GLY A 1 105 ? -12.475 22.712 40.528 1.00 18.60 105 GLY X CA 1
ATOM 734 C C . GLY A 1 105 ? -11.933 24.134 40.579 1.00 19.72 105 GLY X C 1
ATOM 735 O O . GLY A 1 105 ? -10.867 24.422 40.035 1.00 17.33 105 GLY X O 1
ATOM 736 N N . GLY A 1 106 ? -12.686 25.021 41.232 1.00 18.25 106 GLY X N 1
ATOM 737 C CA . GLY 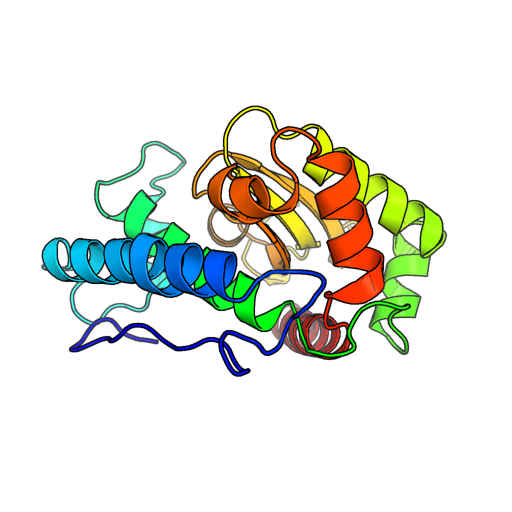A 1 106 ? -12.304 26.399 41.369 1.00 17.61 106 GLY X CA 1
ATOM 738 C C . GLY A 1 106 ? -11.406 26.553 42.569 1.00 18.87 106 GLY X C 1
ATOM 739 O O . GLY A 1 106 ? -10.770 25.596 43.033 1.00 19.47 106 GLY X O 1
ATOM 740 N N . GLY A 1 107 ? -11.330 27.758 43.094 1.00 17.03 107 GLY X N 1
ATOM 741 C CA . GLY A 1 107 ? -10.475 27.945 44.233 1.00 17.12 107 GLY X CA 1
ATOM 742 C C . GLY A 1 107 ? -9.080 28.298 43.753 1.00 18.15 107 GLY X C 1
ATOM 743 O O . GLY A 1 107 ? -8.886 28.651 42.589 1.00 17.98 107 GLY X O 1
ATOM 744 N N . GLY A 1 108 ? -8.120 28.162 44.665 1.00 17.85 108 GLY X N 1
ATOM 745 C CA . GLY A 1 108 ? -6.747 28.571 44.478 1.00 17.94 108 GLY X CA 1
ATOM 746 C C . GLY A 1 108 ? -6.602 30.073 44.366 1.00 19.07 108 GLY X C 1
ATOM 747 O O . GLY A 1 108 ? -7.415 30.845 44.905 1.00 18.72 108 GLY X O 1
ATOM 748 N N . LYS A 1 109 ? -5.554 30.492 43.668 1.00 17.26 109 LYS X N 1
ATOM 749 C CA . LYS A 1 109 ? -5.200 31.906 43.596 1.00 19.65 109 LYS X CA 1
ATOM 750 C C . LYS A 1 109 ? -5.330 32.410 42.169 1.00 18.08 109 LYS X C 1
ATOM 751 O O . LYS A 1 109 ? -5.186 31.641 41.222 1.00 17.16 109 LYS X O 1
ATOM 757 N N . PRO A 1 110 ? -5.616 33.709 41.997 1.00 19.23 110 PRO X N 1
ATOM 758 C CA . PRO A 1 110 ? -5.627 34.259 40.630 1.00 19.14 110 PRO X CA 1
ATOM 759 C C . PRO A 1 110 ? -4.194 34.364 40.096 1.00 21.09 110 PRO X C 1
ATOM 760 O O . PRO A 1 110 ? -3.241 34.058 40.820 1.00 21.73 110 PRO X O 1
ATOM 764 N N . SER A 1 111 ? -4.030 34.781 38.850 1.00 21.38 111 SER X N 1
ATOM 765 C CA . SER A 1 111 ? -2.697 34.968 38.289 1.00 21.28 111 SER X CA 1
ATOM 766 C C . SER A 1 111 ? -2.723 36.185 37.410 1.00 20.98 111 SER X C 1
ATOM 767 O O . SER A 1 111 ? -3.748 36.856 37.313 1.00 18.33 111 SER X O 1
ATOM 770 N N . GLY A 1 112 ? -1.599 36.501 36.772 1.00 20.86 112 GLY X N 1
ATOM 771 C CA . GLY A 1 112 ? -1.601 37.596 35.792 1.00 19.95 112 GLY X CA 1
ATOM 772 C C . GLY A 1 112 ? -1.978 38.957 36.381 1.00 20.03 112 GLY X C 1
ATOM 773 O O . GLY A 1 112 ? -1.665 39.283 37.531 1.00 18.40 112 GLY X O 1
ATOM 774 N N . GLU A 1 113 ? -2.643 39.765 35.582 1.00 20.29 113 GLU X N 1
ATOM 775 C CA . GLU A 1 113 ? -2.867 41.153 35.948 1.00 22.11 113 GLU X CA 1
ATOM 776 C C . GLU A 1 113 ? -3.773 41.227 37.158 1.00 18.58 113 GLU X C 1
ATOM 777 O O . GLU A 1 113 ? -3.683 42.169 37.931 1.00 16.82 113 GLU X O 1
ATOM 783 N N . LEU A 1 114 ? -4.660 40.250 37.315 1.00 14.42 114 LEU X N 1
ATOM 784 C CA . LEU A 1 114 ? -5.555 40.267 38.485 1.00 15.43 114 LEU X CA 1
ATOM 785 C C . LEU A 1 114 ? -4.772 40.091 39.773 1.00 13.62 114 LEU X C 1
ATOM 786 O O . LEU A 1 114 ? -5.006 40.806 40.732 1.00 13.53 114 LEU X O 1
ATOM 791 N N . LEU A 1 115 ? -3.883 39.098 39.805 1.00 11.76 115 LEU X N 1
ATOM 792 C CA . LEU A 1 115 ? -3.052 38.888 40.978 1.00 13.93 115 LEU X CA 1
ATOM 793 C C . LEU A 1 115 ? -2.178 40.121 41.276 1.00 15.40 115 LEU X C 1
ATOM 794 O O . LEU A 1 115 ? -2.109 40.606 42.430 1.00 17.04 115 LEU X O 1
ATOM 799 N N . GLU A 1 116 ? -1.532 40.649 40.243 1.00 17.48 116 GLU X N 1
ATOM 800 C CA . GLU A 1 116 ? -0.720 41.855 40.392 1.00 19.12 116 GLU X CA 1
ATOM 801 C C . GLU A 1 116 ? -1.511 43.014 41.029 1.00 17.49 116 GLU X C 1
ATOM 802 O O . GLU A 1 116 ? -0.992 43.701 41.895 1.00 17.29 116 GLU X O 1
ATOM 808 N N . LEU A 1 117 ? -2.737 43.242 40.556 1.00 15.54 117 LEU X N 1
ATOM 809 C CA . LEU A 1 117 ? -3.542 44.365 41.003 1.00 16.14 117 LEU X CA 1
ATOM 810 C C . LEU A 1 117 ? -3.947 44.094 42.446 1.00 15.56 117 LEU X C 1
ATOM 811 O O . LEU A 1 117 ? -3.979 45.008 43.260 1.00 16.13 117 LEU X O 1
ATOM 816 N N . ILE A 1 118 ? -4.264 42.839 42.753 1.00 13.67 118 ILE X N 1
ATOM 817 C CA . ILE A 1 118 ? -4.679 42.495 44.089 1.00 13.66 118 ILE X CA 1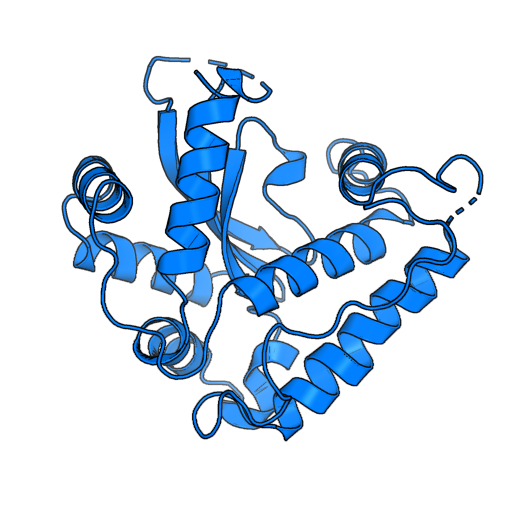
ATOM 818 C C . ILE A 1 118 ? -3.500 42.720 45.018 1.00 16.36 118 ILE X C 1
ATOM 819 O O . ILE A 1 118 ? -3.651 43.238 46.134 1.00 17.02 118 ILE X O 1
ATOM 824 N N . GLU A 1 119 ? -2.309 42.336 44.564 1.00 16.94 119 GLU X N 1
ATOM 825 C CA . GLU A 1 119 ? -1.126 42.555 45.391 1.00 17.87 119 GLU X CA 1
ATOM 826 C C . GLU A 1 119 ? -0.849 44.063 45.485 1.00 18.31 119 GLU X C 1
ATOM 827 O O . GLU A 1 119 ? -0.538 44.572 46.553 1.00 18.56 119 GLU X O 1
ATOM 833 N N . ARG A 1 120 ? -0.983 44.773 44.365 1.00 18.22 120 ARG X N 1
ATOM 834 C CA . ARG A 1 120 ? -0.840 46.232 44.362 1.00 16.56 120 ARG X CA 1
ATOM 835 C C . ARG A 1 120 ? -1.767 46.921 45.370 1.00 17.56 120 ARG X C 1
ATOM 836 O O . ARG A 1 120 ? -1.313 47.818 46.119 1.00 16.52 120 ARG X O 1
ATOM 844 N N . ASP A 1 121 ? -3.041 46.499 45.425 1.00 16.36 121 ASP X N 1
ATOM 845 C CA . ASP A 1 121 ? -4.030 47.212 46.255 1.00 16.91 121 ASP X CA 1
ATOM 846 C C . ASP A 1 121 ? -4.233 46.672 47.681 1.00 17.81 121 ASP X C 1
ATOM 847 O O . ASP A 1 121 ? -4.668 47.416 48.530 1.00 19.38 121 ASP X O 1
ATOM 852 N N . PHE A 1 122 ? -3.917 45.394 47.934 1.00 16.72 122 PHE X N 1
ATOM 853 C CA . PHE A 1 122 ? -4.115 44.799 49.244 1.00 17.05 122 PHE X CA 1
ATOM 854 C C . PHE A 1 122 ? -2.806 44.353 49.914 1.00 17.01 122 PHE X C 1
ATOM 855 O O . PHE A 1 122 ? -2.834 43.888 51.044 1.00 17.08 122 PHE X O 1
ATOM 863 N N . GLY A 1 123 ? -1.679 44.511 49.218 1.00 17.07 123 GLY X N 1
ATOM 864 C CA . GLY A 1 123 ? -0.361 44.090 49.727 1.00 15.95 123 GLY X CA 1
ATOM 865 C C . GLY A 1 123 ? -0.057 42.664 49.311 1.00 18.04 123 GLY X C 1
ATOM 866 O O . GLY A 1 123 ? 1.009 42.371 48.762 1.00 17.74 123 GLY X O 1
ATOM 867 N N . SER A 1 124 ? -1.035 41.781 49.509 1.00 17.18 124 SER X N 1
ATOM 868 C CA . SER A 1 124 ? -0.855 40.368 49.214 1.00 18.28 124 SER X CA 1
ATOM 869 C C . SER A 1 124 ? -2.205 39.730 48.931 1.00 17.28 124 SER X C 1
ATOM 870 O O . SER A 1 124 ? -3.246 40.317 49.231 1.00 15.57 124 SER X O 1
ATOM 873 N N . PHE A 1 125 ? -2.192 38.531 48.355 1.00 17.69 125 PHE X N 1
ATOM 874 C CA . PHE A 1 125 ? -3.449 37.850 48.086 1.00 17.50 125 PHE X CA 1
ATOM 875 C C . PHE A 1 125 ? -4.095 37.473 49.411 1.00 18.78 125 PHE X C 1
ATOM 876 O O . PHE A 1 125 ? -5.327 37.596 49.578 1.00 16.31 125 PHE X O 1
ATOM 884 N N . GLU A 1 126 ? -3.273 36.967 50.335 1.00 18.48 126 GLU X N 1
ATOM 885 C CA . GLU A 1 126 ? -3.794 36.585 51.651 1.00 20.20 126 GLU X CA 1
ATOM 886 C C . GLU A 1 126 ? -4.461 37.753 52.368 1.00 17.25 126 GLU X C 1
ATOM 887 O O . GLU A 1 126 ? -5.497 37.601 52.938 1.00 15.25 126 GLU X O 1
ATOM 893 N N . LYS A 1 127 ? -3.861 38.933 52.335 1.00 17.92 127 LYS X N 1
ATOM 894 C CA . LYS A 1 127 ? -4.524 40.096 52.919 1.00 17.76 127 LYS X CA 1
ATOM 895 C C . LYS A 1 127 ? -5.852 40.390 52.240 1.00 16.56 127 LYS X C 1
ATOM 896 O O . LYS A 1 127 ? -6.868 40.680 52.924 1.00 14.64 127 LYS X O 1
ATOM 902 N N . PHE A 1 128 ? -5.872 40.314 50.912 1.00 14.76 128 PHE X N 1
ATOM 903 C CA . PHE A 1 128 ? -7.142 40.533 50.236 1.00 16.35 128 PHE X CA 1
ATOM 904 C C . PHE A 1 128 ? -8.186 39.480 50.663 1.00 16.36 128 PHE X C 1
ATOM 905 O O . PHE A 1 128 ? -9.357 39.800 50.939 1.00 16.96 128 PHE X O 1
ATOM 913 N N . LEU A 1 129 ? -7.773 38.215 50.679 1.00 17.09 129 LEU X N 1
ATOM 914 C CA . LEU A 1 129 ? -8.667 37.129 51.093 1.00 18.05 129 LEU X CA 1
ATOM 915 C C . LEU A 1 129 ? -9.280 37.411 52.474 1.00 17.20 129 LEU X C 1
ATOM 916 O O . LEU A 1 129 ? -10.492 37.340 52.660 1.00 16.33 129 LEU X O 1
ATOM 921 N N . ASP A 1 130 ? -8.448 37.700 53.457 1.00 16.95 130 ASP X N 1
ATOM 922 C CA . ASP A 1 130 ? -8.982 38.033 54.786 1.00 18.93 130 ASP X CA 1
ATOM 923 C C . ASP A 1 130 ? -9.976 39.193 54.754 1.00 17.55 130 ASP X C 1
ATOM 924 O O . ASP A 1 130 ? -10.984 39.161 55.455 1.00 16.97 130 ASP X O 1
ATOM 929 N N . GLU A 1 131 ? -9.665 40.241 53.999 1.00 17.01 131 GLU X N 1
ATOM 930 C CA . GLU A 1 131 ? -10.575 41.387 53.896 1.00 15.88 131 GLU X CA 1
ATOM 931 C C . GLU A 1 131 ? -11.890 40.990 53.225 1.00 15.88 131 GLU X C 1
ATOM 932 O O . GLU A 1 131 ? -12.970 41.412 53.652 1.00 15.94 131 GLU X O 1
ATOM 938 N N . PHE A 1 132 ? -11.804 40.172 52.183 1.00 14.57 132 PHE X N 1
ATOM 939 C CA . PHE A 1 132 ? -13.021 39.745 51.484 1.00 14.25 132 PHE X CA 1
ATOM 940 C C . PHE A 1 132 ? -13.900 38.856 52.402 1.00 14.75 132 PHE X C 1
ATOM 941 O O . PHE A 1 132 ? -15.112 39.052 52.514 1.00 14.02 132 PHE X O 1
ATOM 949 N N . LYS A 1 133 ? -13.268 37.882 53.040 1.00 13.77 133 LYS X N 1
ATOM 950 C CA . LYS A 1 133 ? -13.965 37.011 54.022 1.00 16.03 133 LYS X CA 1
ATOM 951 C C . LYS A 1 133 ? -14.613 37.768 55.190 1.00 15.56 133 LYS X C 1
ATOM 952 O O . LYS A 1 133 ? -15.691 37.402 55.594 1.00 14.84 133 LYS X O 1
ATOM 958 N N . ALA A 1 134 ? -13.928 38.771 55.760 1.00 16.00 134 ALA X N 1
ATOM 959 C CA . ALA A 1 134 ? -14.493 39.607 56.823 1.00 17.40 134 ALA X CA 1
ATOM 960 C C . ALA A 1 134 ? -15.705 40.417 56.349 1.00 17.78 134 ALA X C 1
ATOM 961 O O . ALA A 1 134 ? -16.701 40.528 57.077 1.00 18.54 134 ALA X O 1
ATOM 963 N N . ALA A 1 135 ? -15.629 40.980 55.143 1.00 15.06 135 ALA X N 1
ATOM 964 C CA . ALA A 1 135 ? -16.787 41.645 54.542 1.00 13.80 135 ALA X CA 1
ATOM 965 C C . ALA A 1 135 ? -17.958 40.681 54.397 1.00 13.58 135 ALA X C 1
ATOM 966 O O . ALA A 1 135 ? -19.080 40.958 54.839 1.00 14.15 135 ALA X O 1
ATOM 968 N N . ALA A 1 136 ? -17.692 39.539 53.791 1.00 13.76 136 ALA X N 1
ATOM 969 C CA . ALA A 1 136 ? -18.734 38.494 53.643 1.00 13.10 136 ALA X CA 1
ATOM 970 C C . ALA A 1 136 ? -19.340 38.084 54.989 1.00 14.16 136 ALA X C 1
ATOM 971 O O . ALA A 1 136 ? -20.555 37.934 55.105 1.00 15.13 136 ALA X O 1
ATOM 973 N N . ALA A 1 137 ? -18.495 37.919 56.004 1.00 14.29 137 ALA X N 1
ATOM 974 C CA . ALA A 1 137 ? -18.938 37.449 57.326 1.00 13.59 137 ALA X CA 1
ATOM 975 C C . ALA A 1 137 ? -19.731 38.502 58.106 1.00 14.47 137 ALA X C 1
ATOM 976 O O . ALA A 1 137 ? -20.665 38.183 58.851 1.00 15.81 137 ALA X O 1
ATOM 978 N N . THR A 1 138 ? -19.376 39.763 57.941 1.00 14.80 138 THR X N 1
ATOM 979 C CA . THR A 1 138 ? -19.959 40.800 58.800 1.00 15.07 138 THR X CA 1
ATOM 980 C C . THR A 1 138 ? -21.157 41.523 58.180 1.00 15.32 138 THR X C 1
ATOM 981 O O . THR A 1 138 ? -21.800 42.325 58.843 1.00 14.83 138 THR X O 1
ATOM 985 N N . GLN A 1 139 ? -21.497 41.195 56.937 1.00 13.91 139 GLN X N 1
ATOM 986 C CA . GLN A 1 139 ? -22.741 41.719 56.367 1.00 13.62 139 GLN X CA 1
ATOM 987 C C . GLN A 1 139 ? -23.930 41.170 57.160 1.00 12.75 139 GLN X C 1
ATOM 988 O O . GLN A 1 139 ? -24.198 39.964 57.137 1.00 11.16 139 GLN X O 1
ATOM 994 N N . PHE A 1 140 ? -24.637 42.043 57.874 1.00 11.55 140 PHE X N 1
ATOM 995 C CA . PHE A 1 140 ? -25.629 41.549 58.831 1.00 12.45 140 PHE X CA 1
ATOM 996 C C . PHE A 1 140 ? -26.938 41.382 58.089 1.00 12.69 140 PHE X C 1
ATOM 997 O O . PHE A 1 140 ? -27.296 42.243 57.294 1.00 14.57 140 PHE X O 1
ATOM 1005 N N . GLY A 1 141 ? -27.695 40.323 58.351 1.00 12.43 141 GLY X N 1
ATOM 1006 C CA . GLY A 1 141 ? -28.874 40.104 57.539 1.00 12.16 141 GLY X CA 1
ATOM 1007 C C . GLY A 1 141 ? -28.483 39.521 56.181 1.00 12.96 141 GLY X C 1
ATOM 1008 O O . GLY A 1 141 ? -27.445 38.840 56.047 1.00 12.39 141 GLY X O 1
ATOM 1009 N N . SER A 1 142 ? -29.328 39.765 55.175 1.00 11.74 142 SER X N 1
ATOM 1010 C CA . SER A 1 142 ? -29.091 39.275 53.821 1.00 11.31 142 SER X CA 1
ATOM 1011 C C . SER A 1 142 ? -28.233 40.249 53.051 1.00 12.49 142 SER X C 1
ATOM 1012 O O . SER A 1 142 ? -28.288 41.460 53.285 1.00 9.81 142 SER X O 1
ATOM 1015 N N . GLY A 1 143 ? -27.473 39.734 52.094 1.00 11.99 143 GLY X N 1
ATOM 1016 C CA . GLY A 1 143 ? -26.724 40.620 51.220 1.00 13.08 143 GLY X CA 1
ATOM 1017 C C . GLY A 1 143 ? -25.584 39.923 50.521 1.00 12.86 143 GLY X C 1
ATOM 1018 O O . GLY A 1 143 ? -25.623 38.710 50.322 1.00 12.98 143 GLY X O 1
ATOM 1019 N N . TRP A 1 144 ? -24.567 40.703 50.153 1.00 13.43 144 TRP X N 1
ATOM 1020 C CA . TRP A 1 144 ? -23.535 40.256 49.202 1.00 13.83 144 TRP X CA 1
ATOM 1021 C C . TRP A 1 144 ? -22.224 40.811 49.654 1.00 12.88 144 TRP X C 1
ATOM 1022 O O . TRP A 1 144 ? -22.184 41.859 50.297 1.00 12.09 144 TRP X O 1
ATOM 1033 N N . ALA A 1 145 ? -21.140 40.114 49.352 1.00 11.21 145 ALA X N 1
ATOM 1034 C CA . ALA A 1 145 ? -19.848 40.804 49.419 1.00 11.55 145 ALA X CA 1
ATOM 1035 C C . ALA A 1 145 ? -19.224 40.846 48.042 1.00 12.12 145 ALA X C 1
ATOM 1036 O O . ALA A 1 145 ? -19.453 39.942 47.229 1.00 11.72 145 ALA X O 1
ATOM 1038 N N . TRP A 1 146 ? -18.470 41.918 47.776 1.00 12.95 146 TRP X N 1
ATOM 1039 C CA . TRP A 1 146 ? -17.943 42.207 46.439 1.00 13.10 146 TRP X CA 1
ATOM 1040 C C . TRP A 1 146 ? -16.460 42.487 46.424 1.00 13.45 146 TRP X C 1
ATOM 1041 O O . TRP A 1 146 ? -15.918 43.061 47.389 1.00 12.53 146 TRP X O 1
ATOM 1052 N N . LEU A 1 147 ? -15.807 42.045 45.333 1.00 12.21 147 LEU X N 1
ATOM 1053 C CA . LEU A 1 147 ? -14.580 42.677 44.841 1.00 11.80 147 LEU X CA 1
ATOM 1054 C C . LEU A 1 147 ? -15.021 43.470 43.602 1.00 12.05 147 LEU X C 1
ATOM 1055 O O . LEU A 1 147 ? -15.707 42.938 42.707 1.00 14.46 147 LEU X O 1
ATOM 1060 N N . ALA A 1 148 ? -14.693 44.749 43.561 1.00 11.28 148 ALA X N 1
ATOM 1061 C CA . ALA A 1 148 ? -15.083 45.607 42.443 1.00 12.74 148 ALA X CA 1
ATOM 1062 C C . ALA A 1 148 ? -13.895 46.472 42.061 1.00 13.28 148 ALA X C 1
ATOM 1063 O O . ALA A 1 148 ? -13.040 46.745 42.876 1.00 12.83 148 ALA X O 1
ATOM 1065 N N . TYR A 1 149 ? -13.849 46.897 40.813 1.00 14.52 149 TYR X N 1
ATOM 1066 C CA . TYR A 1 149 ? -12.838 47.813 40.368 1.00 14.72 149 T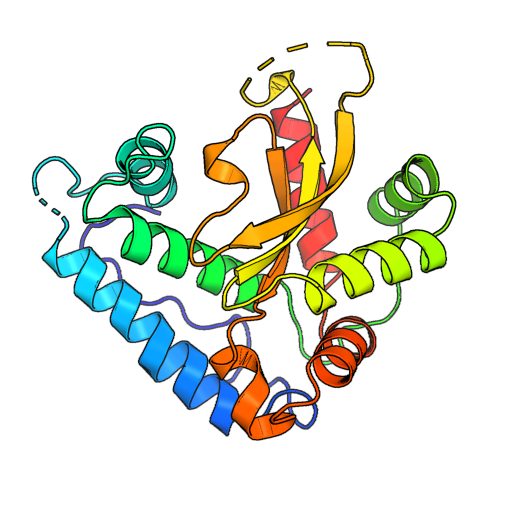YR X CA 1
ATOM 1067 C C . TYR A 1 149 ? -13.459 49.187 40.461 1.00 15.79 149 TYR X C 1
ATOM 1068 O O . TYR A 1 149 ? -14.511 49.449 39.841 1.00 17.01 149 TYR X O 1
ATOM 1077 N N . LYS A 1 150 ? -12.827 50.059 41.229 1.00 15.56 150 LYS X N 1
ATOM 1078 C CA . LYS A 1 150 ? -13.313 51.431 41.383 1.00 16.92 150 LYS X CA 1
ATOM 1079 C C . LYS A 1 150 ? -12.615 52.336 40.378 1.00 18.17 150 LYS X C 1
ATOM 1080 O O . LYS A 1 150 ? -11.381 52.410 40.389 1.00 18.46 150 LYS X O 1
ATOM 1086 N N . ALA A 1 151 ? -13.379 52.978 39.496 1.00 19.21 151 ALA X N 1
ATOM 1087 C CA . ALA A 1 151 ? -12.807 53.863 38.475 1.00 22.42 151 ALA X CA 1
ATOM 1088 C C . ALA A 1 151 ? -13.801 54.949 38.083 1.00 24.19 151 ALA X C 1
ATOM 1089 O O . ALA A 1 151 ? -14.871 54.655 37.552 1.00 22.02 151 ALA X O 1
ATOM 1091 N N . SER A 1 152 ? -13.437 56.196 38.355 1.00 26.59 152 SER X N 1
ATOM 1092 C CA . SER A 1 152 ? -14.281 57.348 38.041 1.00 31.06 152 SER X CA 1
ATOM 1093 C C . SER A 1 152 ? -14.617 57.446 36.545 1.00 32.44 152 SER X C 1
ATOM 1094 O O . SER A 1 152 ? -15.720 57.859 36.178 1.00 32.50 152 SER X O 1
ATOM 1097 N N . LYS A 1 153 ? -13.685 57.059 35.680 1.00 34.16 153 LYS X N 1
ATOM 1098 C CA . LYS A 1 153 ? -13.975 57.037 34.241 1.00 36.84 153 LYS X CA 1
ATOM 1099 C C . LYS A 1 153 ? -15.139 56.122 33.856 1.00 37.25 153 LYS X C 1
ATOM 1100 O O . LYS A 1 153 ? -15.661 56.232 32.748 1.00 35.58 153 LYS X O 1
ATOM 1106 N N . LEU A 1 154 ? -15.559 55.233 34.767 1.00 36.22 154 LEU X N 1
ATOM 1107 C CA . LEU A 1 154 ? -16.699 54.341 34.498 1.00 37.27 154 LEU X CA 1
ATOM 1108 C C . LEU A 1 154 ? -18.048 55.043 34.518 1.00 40.86 154 LEU X C 1
ATOM 1109 O O . LEU A 1 154 ? -18.962 54.655 33.791 1.00 41.23 154 LEU X O 1
ATOM 1114 N N . ASP A 1 155 ? -18.181 56.052 35.367 1.00 45.04 155 ASP X N 1
ATOM 1115 C CA . ASP A 1 155 ? -19.488 56.641 35.629 1.00 49.82 155 ASP X CA 1
ATOM 1116 C C . ASP A 1 155 ? -20.053 57.403 34.422 1.00 50.83 155 ASP X C 1
ATOM 1117 O O . ASP A 1 155 ? -19.677 58.542 34.147 1.00 51.55 155 ASP X O 1
ATOM 1122 N N . ALA A 1 165 ? -9.796 61.476 42.905 1.00 59.58 165 ALA X N 1
ATOM 1123 C CA . ALA A 1 165 ? -8.636 61.952 43.661 1.00 60.25 165 ALA X CA 1
ATOM 1124 C C . ALA A 1 165 ? -7.345 61.138 43.422 1.00 60.24 165 ALA X C 1
ATOM 1125 O O . ALA A 1 165 ? -6.390 61.239 44.190 1.00 60.16 165 ALA X O 1
ATOM 1127 N N . ASP A 1 166 ? -7.330 60.344 42.353 1.00 61.00 166 ASP X N 1
ATOM 1128 C CA . ASP A 1 166 ? -6.219 59.434 42.003 1.00 61.21 166 ASP X CA 1
ATOM 1129 C C . ASP A 1 166 ? -6.241 58.038 42.636 1.00 59.80 166 ASP X C 1
ATOM 1130 O O . ASP A 1 166 ? -5.517 57.139 42.198 1.00 60.30 166 ASP X O 1
ATOM 1135 N N . GLU A 1 167 ? -7.049 57.847 43.666 1.00 57.84 167 GLU X N 1
ATOM 1136 C CA . GLU A 1 167 ? -7.334 56.495 44.141 1.00 54.87 167 GLU X CA 1
ATOM 1137 C C . GLU A 1 167 ? -8.833 56.297 44.310 1.00 49.38 167 GLU X C 1
ATOM 1138 O O . GLU A 1 167 ? -9.362 56.612 45.378 1.00 49.94 167 GLU X O 1
ATOM 1144 N N . ASP A 1 168 ? -9.562 55.850 43.286 1.00 42.28 168 ASP X N 1
ATOM 1145 C CA . ASP A 1 168 ? -9.222 55.741 41.826 1.00 35.36 168 ASP X CA 1
ATOM 1146 C C . ASP A 1 168 ? -8.433 54.606 41.116 1.00 30.69 168 ASP X C 1
ATOM 1147 O O . ASP A 1 168 ? -7.246 54.386 41.334 1.00 28.48 168 ASP X O 1
ATOM 1152 N N . ASN A 1 169 ? -9.151 53.948 40.205 1.00 25.40 169 ASN X N 1
ATOM 1153 C CA . ASN A 1 169 ? -8.593 52.894 39.366 1.00 22.32 169 ASN X CA 1
ATOM 1154 C C . ASN A 1 169 ? -7.950 51.859 40.207 1.00 21.46 169 ASN X C 1
ATOM 1155 O O . ASN A 1 169 ? -6.755 51.579 40.055 1.00 20.86 169 ASN X O 1
ATOM 1160 N N . LYS A 1 170 ? -8.738 51.265 41.101 1.00 19.91 170 LYS X N 1
ATOM 1161 C CA . LYS A 1 170 ? -8.191 50.322 42.048 1.00 19.33 170 LYS X CA 1
ATOM 1162 C C . LYS A 1 170 ? -9.280 49.380 42.545 1.00 18.18 170 LYS X C 1
ATOM 1163 O O . LYS A 1 170 ? -10.476 49.701 42.491 1.00 17.29 170 LYS X O 1
ATOM 1169 N N . LEU A 1 171 ? -8.845 48.216 43.008 1.00 13.74 171 LEU X N 1
ATOM 1170 C CA . LEU A 1 171 ? -9.734 47.214 43.615 1.00 14.90 171 LEU X CA 1
ATOM 1171 C C . LEU A 1 171 ? -10.228 47.593 44.991 1.00 13.74 171 LEU X C 1
ATOM 1172 O O . LEU A 1 171 ? -9.461 48.021 45.820 1.00 15.72 171 LEU X O 1
ATOM 1177 N N . VAL A 1 172 ? -11.506 47.355 45.255 1.00 13.95 172 VAL X N 1
ATOM 1178 C CA . VAL A 1 172 ? -12.059 47.554 46.582 1.00 14.45 172 VAL X CA 1
ATOM 1179 C C . VAL A 1 172 ? -12.877 46.324 47.018 1.00 13.69 172 VAL X C 1
ATOM 1180 O O . VAL A 1 172 ? -13.489 45.649 46.197 1.00 15.59 172 VAL X O 1
ATOM 1184 N N . VAL A 1 173 ? -12.899 46.041 48.309 1.00 13.65 173 VAL X N 1
ATOM 1185 C CA . VAL A 1 173 ? -13.857 45.077 48.851 1.00 12.85 173 VAL X CA 1
ATOM 1186 C C . VAL A 1 173 ? -15.021 45.849 49.438 1.00 14.60 173 VAL X C 1
ATOM 1187 O O . V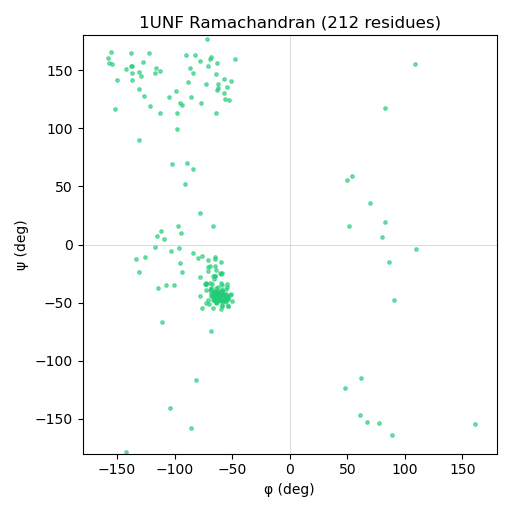AL A 1 173 ? -14.787 46.790 50.198 1.00 14.19 173 VAL X O 1
ATOM 1191 N N . ILE A 1 174 ? -16.259 45.450 49.097 1.00 14.37 174 ILE X N 1
ATOM 1192 C CA . ILE A 1 174 ? -17.488 46.136 49.550 1.00 17.07 174 ILE X CA 1
ATOM 1193 C C . ILE A 1 174 ? -18.515 45.102 49.971 1.00 15.81 174 ILE X C 1
ATOM 1194 O O . ILE A 1 174 ? -18.656 44.088 49.322 1.00 13.92 174 ILE X O 1
ATOM 1199 N N . LYS A 1 175 ? -19.258 45.366 51.031 1.00 14.43 175 LYS X N 1
ATOM 1200 C CA . LYS A 1 175 ? -20.407 44.523 51.342 1.00 14.08 175 LYS X CA 1
ATOM 1201 C C . LYS A 1 175 ? -21.641 45.375 51.135 1.00 15.67 175 LYS X C 1
ATOM 1202 O O . LYS A 1 175 ? -21.583 46.614 51.264 1.00 16.11 175 LYS X O 1
ATOM 1208 N N . SER A 1 176 ? -22.731 44.719 50.745 1.00 14.19 176 SER X N 1
ATOM 1209 C CA . SER A 1 176 ? -23.978 45.392 50.408 1.00 13.94 176 SER X CA 1
ATOM 1210 C C . SER A 1 176 ? -25.142 44.611 51.014 1.00 14.38 176 SER X C 1
ATOM 1211 O O . SER A 1 176 ? -25.079 43.384 51.139 1.00 14.06 176 SER X O 1
ATOM 1214 N N . PRO A 1 177 ? -26.210 45.324 51.408 1.00 14.54 177 PRO X N 1
ATOM 1215 C CA . PRO A 1 177 ? -27.385 44.651 51.945 1.00 13.88 177 PRO X CA 1
ATOM 1216 C C . PRO A 1 177 ? -28.352 44.154 50.870 1.00 13.52 177 PRO X C 1
ATOM 1217 O O . PRO A 1 177 ? -28.522 44.815 49.846 1.00 12.58 177 PRO X O 1
ATOM 1221 N N . ASN A 1 178 ? -29.028 43.037 51.138 1.00 13.36 178 ASN X N 1
ATOM 1222 C CA . ASN A 1 178 ? -30.231 42.682 50.402 1.00 14.17 178 ASN X CA 1
ATOM 1223 C C . ASN A 1 178 ? -29.923 42.482 48.899 1.00 14.36 178 ASN X C 1
ATOM 1224 O O . ASN A 1 178 ? -29.156 41.562 48.555 1.00 14.04 178 ASN X O 1
ATOM 1229 N N . ALA A 1 179 ? -30.467 43.328 48.009 1.00 13.72 179 ALA X N 1
ATOM 1230 C CA . ALA A 1 179 ? -30.295 43.150 46.526 1.00 14.43 179 ALA X CA 1
ATOM 1231 C C . ALA A 1 179 ? -29.270 44.115 45.912 1.00 14.22 179 ALA X C 1
ATOM 1232 O O . ALA A 1 179 ? -28.945 44.042 44.713 1.00 14.92 179 ALA X O 1
ATOM 1234 N N . VAL A 1 180 ? -28.779 45.020 46.745 1.00 13.21 180 VAL X N 1
ATOM 1235 C CA . VAL A 1 180 ? -27.930 46.119 46.304 1.00 13.98 180 VAL X CA 1
ATOM 1236 C C . VAL A 1 180 ? -26.653 45.568 45.692 1.00 14.77 180 VAL X C 1
ATOM 1237 O O . VAL A 1 180 ? -26.091 44.602 46.210 1.00 17.11 180 VAL X O 1
ATOM 1241 N N . ASN A 1 181 ? -26.215 46.162 44.585 1.00 15.13 181 ASN X N 1
ATOM 1242 C CA . ASN A 1 181 ? -24.968 45.775 43.942 1.00 16.00 181 ASN X CA 1
ATOM 1243 C C . ASN A 1 181 ? -24.195 47.014 43.502 1.00 17.22 181 ASN X C 1
ATOM 1244 O O . ASN A 1 181 ? -24.730 48.136 43.543 1.00 17.89 181 ASN X O 1
ATOM 1249 N N . PRO A 1 182 ? -22.914 46.849 43.191 1.00 19.19 182 PRO X N 1
ATOM 1250 C CA . PRO A 1 182 ? -22.121 48.030 42.868 1.00 20.09 182 PRO X CA 1
ATOM 1251 C C . PRO A 1 182 ? -22.562 48.766 41.608 1.00 20.66 182 PRO X C 1
ATOM 1252 O O . PRO A 1 182 ? -22.151 49.897 41.412 1.00 20.83 182 PRO X O 1
ATOM 1256 N N . LEU A 1 183 ? -23.421 48.169 40.787 1.00 22.56 183 LEU X N 1
ATOM 1257 C CA . LEU A 1 183 ? -23.965 48.929 39.642 1.00 24.72 183 LEU X CA 1
ATOM 1258 C C . LEU A 1 183 ? -24.727 50.172 40.038 1.00 25.19 183 LEU X C 1
ATOM 1259 O O . LEU A 1 183 ? -24.815 51.083 39.246 1.00 25.13 183 LEU X O 1
ATOM 1264 N N . VAL A 1 184 ? -25.281 50.227 41.243 1.00 24.40 184 VAL X N 1
ATOM 1265 C CA . VAL A 1 184 ? -26.108 51.376 41.587 1.00 25.46 184 VAL X CA 1
ATOM 1266 C C . VAL A 1 184 ? -25.285 52.571 42.093 1.00 28.28 184 VAL X C 1
ATOM 1267 O O . VAL A 1 184 ? -25.808 53.675 42.246 1.00 27.89 184 VAL X O 1
ATOM 1271 N N . TRP A 1 185 ? -23.990 52.379 42.305 1.00 30.98 185 TRP X N 1
ATOM 1272 C CA . TRP A 1 185 ? -23.210 53.455 42.917 1.00 35.23 185 TRP X CA 1
ATOM 1273 C C . TRP A 1 185 ? -22.909 54.730 42.095 1.00 36.01 185 TRP X C 1
ATOM 1274 O O . TRP A 1 185 ? -23.078 55.828 42.647 1.00 38.20 185 TRP X O 1
ATOM 1285 N N . GLY A 1 186 ? -22.440 54.681 40.844 1.00 34.86 186 GLY X N 1
ATOM 1286 C CA . GLY A 1 186 ? -21.513 53.732 40.322 1.00 32.56 186 GLY X CA 1
ATOM 1287 C C . GLY A 1 186 ? -20.136 54.399 40.190 1.00 29.52 186 GLY X C 1
ATOM 1288 O O . GLY A 1 186 ? -19.720 55.169 41.038 1.00 29.44 186 GLY X O 1
ATOM 1289 N N . GLY A 1 187 ? -19.418 54.093 39.121 1.00 26.13 187 GLY X N 1
ATOM 1290 C CA . GLY A 1 187 ? -17.970 54.182 39.155 1.00 23.50 187 GLY X CA 1
ATOM 1291 C C . GLY A 1 187 ? -17.368 52.909 39.784 1.00 21.92 187 GLY X C 1
ATOM 1292 O O . GLY A 1 187 ? -16.218 52.904 40.244 1.00 19.13 187 GLY X O 1
ATOM 1293 N N . TYR A 1 188 ? -18.146 51.829 39.819 1.00 20.80 188 TYR X N 1
ATOM 1294 C CA . TYR A 1 188 ? -17.648 50.544 40.303 1.00 21.14 188 TYR X CA 1
ATOM 1295 C C . TYR A 1 188 ? -17.991 49.458 39.310 1.00 20.54 188 TYR X C 1
ATOM 1296 O O . TYR A 1 188 ? -19.137 49.397 38.832 1.00 21.72 188 TYR X O 1
ATOM 1305 N N . TYR A 1 189 ? -17.014 48.603 39.000 1.00 17.86 189 TYR X N 1
ATOM 1306 C CA . TYR A 1 189 ? -17.261 47.480 38.132 1.00 17.99 189 TYR X CA 1
ATOM 1307 C C . TYR A 1 189 ? -17.124 46.201 38.957 1.00 17.93 189 TYR X C 1
ATOM 1308 O O . TYR A 1 189 ? -16.042 45.868 39.419 1.00 17.22 189 TYR X O 1
ATOM 1317 N N . PRO A 1 190 ? -18.231 45.477 39.144 1.00 16.83 190 PRO X N 1
ATOM 1318 C CA . PRO A 1 190 ? -18.188 44.253 39.898 1.00 15.32 190 PRO X CA 1
ATOM 1319 C C . PRO A 1 190 ? -17.301 43.194 39.226 1.00 14.74 190 PRO X C 1
ATOM 1320 O O . PRO A 1 190 ? -17.434 42.935 38.038 1.00 14.63 190 PRO X O 1
ATOM 1324 N N . LEU A 1 191 ? -16.438 42.563 40.017 1.00 14.61 191 LEU X N 1
ATOM 1325 C CA . LEU A 1 191 ? -15.495 41.560 39.552 1.00 14.33 191 LEU X CA 1
ATOM 1326 C C . LEU A 1 191 ? -15.792 40.161 40.143 1.00 13.76 191 LEU X C 1
ATOM 1327 O O . LEU A 1 191 ? -15.596 39.132 39.476 1.00 13.22 191 LEU X O 1
ATOM 1332 N N . LEU A 1 192 ? -16.211 40.140 41.404 1.00 13.25 192 LEU X N 1
ATOM 1333 C CA . LEU A 1 192 ? -16.456 38.902 42.159 1.00 13.49 192 LEU X CA 1
ATOM 1334 C C . LEU A 1 192 ? -17.546 39.165 43.183 1.00 12.75 192 LEU X C 1
ATOM 1335 O O . LEU A 1 192 ? -17.609 40.247 43.768 1.00 12.53 192 LEU X O 1
ATOM 1340 N N . THR A 1 193 ? -18.423 38.196 43.381 1.00 12.95 193 THR X N 1
ATOM 1341 C CA . THR A 1 193 ? -19.404 38.269 44.467 1.00 14.02 193 THR X CA 1
ATOM 1342 C C . THR A 1 193 ? -19.544 36.916 45.171 1.00 13.66 193 THR X C 1
ATOM 1343 O O . THR A 1 193 ? -19.250 35.856 44.581 1.00 14.67 193 THR X O 1
ATOM 1347 N N . ILE A 1 194 ? -19.935 36.985 46.440 1.00 12.45 194 ILE X N 1
ATOM 1348 C CA . ILE A 1 194 ? -20.436 35.868 47.200 1.00 12.98 194 ILE X CA 1
ATOM 1349 C C . ILE A 1 194 ? -21.800 36.260 47.800 1.00 13.37 194 ILE X C 1
ATOM 1350 O O . ILE A 1 194 ? -21.957 37.328 48.430 1.00 11.68 194 ILE X O 1
ATOM 1355 N N . ASP A 1 195 ? -22.783 35.405 47.562 1.00 11.75 195 ASP X N 1
ATOM 1356 C CA . ASP A 1 195 ? -24.134 35.597 48.095 1.00 11.70 195 ASP X CA 1
ATOM 1357 C C . ASP A 1 195 ? -24.079 35.207 49.553 1.00 12.13 195 ASP X C 1
ATOM 1358 O O . ASP A 1 195 ? -23.712 34.065 49.853 1.00 9.56 195 ASP X O 1
ATOM 1363 N N . VAL A 1 196 ? -24.431 36.121 50.465 1.00 12.43 196 VAL X N 1
ATOM 1364 C CA . VAL A 1 196 ? -24.511 35.747 51.896 1.00 11.49 196 VAL X CA 1
ATOM 1365 C C . VAL A 1 196 ? -25.925 35.745 52.516 1.00 12.09 196 VAL X C 1
ATOM 1366 O O . VAL A 1 196 ? -26.087 35.658 53.756 1.00 13.04 196 VAL X O 1
ATOM 1370 N N . TRP A 1 197 ? -26.942 35.845 51.653 1.00 11.34 197 TRP X N 1
ATOM 1371 C CA . TRP A 1 197 ? -28.261 35.391 52.031 1.00 11.46 197 TRP X CA 1
ATOM 1372 C C . TRP A 1 197 ? -28.173 33.987 52.578 1.00 13.26 197 TRP X C 1
ATOM 1373 O O . TRP A 1 197 ? -27.439 33.147 52.040 1.00 13.57 197 TRP X O 1
ATOM 1384 N N . GLU A 1 198 ? -28.941 33.706 53.633 1.00 12.70 198 GLU X N 1
ATOM 1385 C CA . GLU A 1 198 ? -28.881 32.401 54.252 1.00 13.54 198 GLU X CA 1
ATOM 1386 C C . GLU A 1 198 ? -29.249 31.263 53.293 1.00 12.64 198 GLU X C 1
ATOM 1387 O O . GLU A 1 198 ? -28.716 30.166 53.388 1.00 14.16 198 GLU X O 1
ATOM 1393 N N . HIS A 1 199 ? -30.149 31.507 52.366 1.00 12.11 199 HIS X N 1
ATOM 1394 C CA . HIS A 1 199 ? -30.462 30.441 51.412 1.00 13.33 199 HIS X CA 1
ATOM 1395 C C . HIS A 1 199 ? -29.273 29.951 50.558 1.00 12.45 199 HIS X C 1
ATOM 1396 O O . HIS A 1 199 ? -29.293 28.820 50.053 1.00 10.53 199 HIS X O 1
ATOM 1403 N N . ALA A 1 200 ? -28.263 30.807 50.375 1.00 12.56 200 ALA X N 1
ATOM 1404 C CA . ALA A 1 200 ? -27.078 30.425 49.603 1.00 11.88 200 ALA X CA 1
ATOM 1405 C C . ALA A 1 200 ? -26.304 29.301 50.287 1.00 12.79 200 ALA X C 1
ATOM 1406 O O . ALA A 1 200 ? -25.580 28.579 49.631 1.00 11.44 200 ALA X O 1
ATOM 1408 N N . TYR A 1 201 ? -26.414 29.201 51.607 1.00 12.85 201 TYR X N 1
ATOM 1409 C CA . TYR A 1 201 ? -25.564 28.284 52.349 1.00 12.24 201 TYR X CA 1
ATOM 1410 C C . TYR A 1 201 ? -26.248 27.424 53.382 1.00 12.37 201 TYR X C 1
ATOM 1411 O O . TYR A 1 201 ? -25.617 26.471 53.934 1.00 11.28 201 TYR X O 1
ATOM 1420 N N . TYR A 1 202 ? -27.499 27.755 53.695 1.00 11.01 202 TYR X N 1
ATOM 1421 C CA . TYR A 1 202 ? -28.097 27.156 54.901 1.00 12.92 202 TYR X CA 1
ATOM 1422 C C . TYR A 1 202 ? -28.213 25.635 54.817 1.00 14.03 202 TYR X C 1
ATOM 1423 O O . TYR A 1 202 ? -28.030 24.946 55.811 1.00 15.28 202 TYR X O 1
ATOM 1432 N N . LEU A 1 203 ? -28.508 25.107 53.636 1.00 14.28 203 LEU X N 1
ATOM 1433 C CA . LEU A 1 203 ? -28.629 23.641 53.484 1.00 16.06 203 LEU X CA 1
ATOM 1434 C C . LEU A 1 203 ? -27.299 22.893 53.688 1.00 15.76 203 LEU X C 1
ATOM 1435 O O . LEU A 1 203 ? -27.275 21.724 54.107 1.00 14.96 203 LEU X O 1
ATOM 1440 N N . ASP A 1 204 ? -26.198 23.586 53.406 1.00 14.91 204 ASP X N 1
ATOM 1441 C CA . ASP A 1 204 ? -24.874 22.981 53.429 1.00 15.81 204 ASP X CA 1
ATOM 1442 C C . ASP A 1 204 ? -24.098 23.280 54.701 1.00 13.97 204 ASP X C 1
ATOM 1443 O O . ASP A 1 204 ? -23.339 22.424 55.151 1.00 15.37 204 ASP X O 1
ATOM 1448 N N . PHE A 1 205 ? -24.286 24.483 55.243 1.00 13.42 205 PHE X N 1
ATOM 1449 C CA . PHE A 1 205 ? -23.517 25.020 56.382 1.00 14.88 205 PHE X CA 1
ATOM 1450 C C . PHE A 1 205 ? -24.339 25.497 57.559 1.00 14.28 205 PHE X C 1
ATOM 1451 O O . PHE A 1 205 ? -23.784 25.791 58.597 1.00 14.12 205 PHE X O 1
ATOM 1459 N N . GLN A 1 206 ? -25.649 25.591 57.381 1.00 14.51 206 GLN X N 1
ATOM 1460 C CA . GLN A 1 206 ? -26.546 26.160 58.402 1.00 14.97 206 GLN X CA 1
ATOM 1461 C C . GLN A 1 206 ? -25.975 27.474 58.908 1.00 14.16 206 GLN X C 1
ATOM 1462 O O . GLN A 1 206 ? -25.722 28.362 58.108 1.00 12.88 206 GLN X O 1
ATOM 1468 N N . ASN A 1 207 ? -25.745 27.611 60.206 1.00 13.41 207 ASN X N 1
ATOM 1469 C CA . ASN A 1 207 ? -25.289 28.908 60.732 1.00 13.88 207 ASN X CA 1
ATOM 1470 C C . ASN A 1 207 ? -23.844 29.283 60.370 1.00 13.73 207 ASN X C 1
ATOM 1471 O O . ASN A 1 207 ? -23.408 30.413 60.578 1.00 13.23 207 ASN X O 1
ATOM 1476 N N . ARG A 1 208 ? -23.080 28.324 59.869 1.00 14.10 208 ARG X N 1
ATOM 1477 C CA . ARG A 1 208 ? -21.634 28.521 59.765 1.00 13.83 208 ARG X CA 1
ATOM 1478 C C . ARG A 1 208 ? -21.261 29.281 58.497 1.00 14.15 208 ARG X C 1
ATOM 1479 O O . ARG A 1 208 ? -20.592 28.740 57.641 1.00 14.20 208 ARG X O 1
ATOM 1487 N N . ARG A 1 209 ? -21.691 30.550 58.407 1.00 15.32 209 ARG X N 1
ATOM 1488 C CA . ARG A 1 209 ? -21.412 31.399 57.272 1.00 14.90 209 ARG X CA 1
ATOM 1489 C C . ARG A 1 209 ? -19.904 31.634 57.026 1.00 15.84 209 ARG X C 1
ATOM 1490 O O . ARG A 1 209 ? -19.465 31.664 55.865 1.00 16.67 209 ARG X O 1
ATOM 1498 N N . PRO A 1 210 ? -19.106 31.830 58.092 1.00 14.54 210 PRO X N 1
ATOM 1499 C CA . PRO A 1 210 ? -17.665 31.875 57.814 1.00 15.02 210 PRO X CA 1
ATOM 1500 C C . PRO A 1 210 ? -17.099 30.613 57.129 1.00 15.73 210 PRO X C 1
ATOM 1501 O O . PRO A 1 210 ? -16.272 30.744 56.243 1.00 13.95 210 PRO X O 1
ATOM 1505 N N . ASP A 1 211 ? -17.528 29.399 57.527 1.00 15.90 211 ASP X N 1
ATOM 1506 C CA . ASP A 1 211 ? -17.022 28.205 56.847 1.00 16.40 211 ASP X CA 1
ATOM 1507 C C . ASP A 1 211 ? -17.434 28.179 55.385 1.00 15.94 211 ASP X C 1
ATOM 1508 O O . ASP A 1 211 ? -16.621 27.889 54.503 1.00 17.73 211 ASP X O 1
ATOM 1513 N N . TYR A 1 212 ? -18.700 28.462 55.127 1.00 13.68 212 TYR X N 1
ATOM 1514 C CA . TYR A 1 212 ? -19.166 28.638 53.753 1.00 12.75 212 TYR X CA 1
ATOM 1515 C C . TYR A 1 212 ? -18.307 29.603 52.906 1.00 14.43 212 TYR X C 1
ATOM 1516 O O . TYR A 1 212 ? -17.958 29.290 51.776 1.00 14.23 212 TYR X O 1
ATOM 1525 N N . ILE A 1 213 ? -18.009 30.778 53.441 1.00 12.44 213 ILE X N 1
ATOM 1526 C CA . ILE A 1 213 ? -17.230 31.804 52.713 1.00 14.10 213 ILE X CA 1
ATOM 1527 C C . ILE A 1 213 ? -15.817 31.271 52.425 1.00 14.72 213 ILE X C 1
ATOM 1528 O O . ILE A 1 213 ? -15.244 31.461 51.346 1.00 12.56 213 ILE X O 1
ATOM 1533 N N . SER A 1 214 ? -15.281 30.579 53.407 1.00 14.10 214 SER X N 1
ATOM 1534 C CA . SER A 1 214 ? -13.932 30.047 53.307 1.00 18.88 214 SER X CA 1
ATOM 1535 C C . SER A 1 214 ? -13.824 28.988 52.201 1.00 18.30 214 SER X C 1
ATOM 1536 O O . SER A 1 214 ? -12.904 29.003 51.374 1.00 18.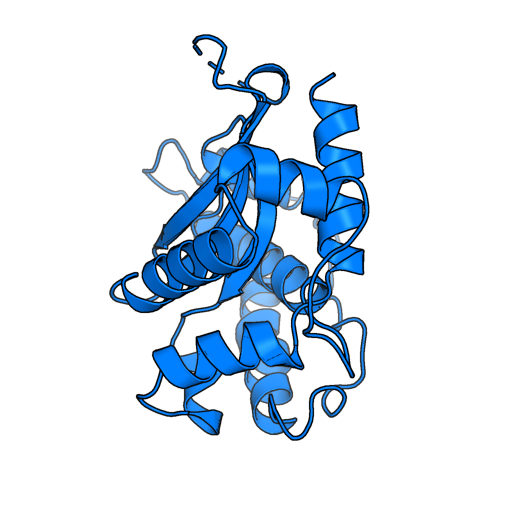18 214 SER X O 1
ATOM 1539 N N . VAL A 1 215 ? -14.809 28.105 52.173 1.00 16.96 215 VAL X N 1
ATOM 1540 C CA . VAL A 1 215 ? -14.909 27.036 51.212 1.00 17.49 215 VAL X CA 1
ATOM 1541 C C . VAL A 1 215 ? -15.182 27.582 49.820 1.00 16.63 215 VAL X C 1
ATOM 1542 O O . VAL A 1 215 ? -14.664 27.069 48.818 1.00 17.04 215 VAL X O 1
ATOM 1546 N N . PHE A 1 216 ? -16.002 28.627 49.761 1.00 16.39 216 PHE X N 1
ATOM 1547 C CA . PHE A 1 216 ? -16.268 29.339 48.506 1.00 15.04 216 PHE X CA 1
ATOM 1548 C C . PHE A 1 216 ? -14.958 29.808 47.904 1.00 14.87 216 PHE X C 1
ATOM 1549 O O . PHE A 1 216 ? -14.678 29.589 46.716 1.00 14.91 216 PHE X O 1
ATOM 1557 N N . MET A 1 217 ? -14.140 30.449 48.718 1.00 13.94 217 MET X N 1
ATOM 1558 C CA . MET A 1 217 ? -12.868 30.958 48.200 1.00 14.94 217 MET X CA 1
ATOM 1559 C C . MET A 1 217 ? -11.858 29.829 47.931 1.00 15.28 217 MET X C 1
ATOM 1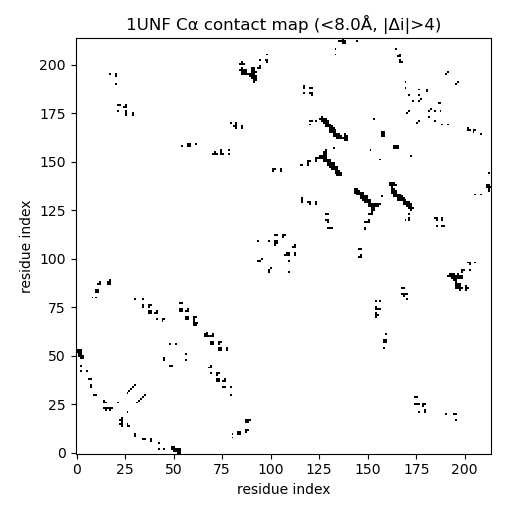560 O O . MET A 1 217 ? -11.032 29.907 46.998 1.00 14.65 217 MET X O 1
ATOM 1565 N N . ASP A 1 218 ? -11.891 28.789 48.753 1.00 15.69 218 ASP X N 1
ATOM 1566 C CA . ASP A 1 218 ? -10.887 27.728 48.634 1.00 16.85 218 ASP X CA 1
ATOM 1567 C C . ASP A 1 218 ? -11.169 26.751 47.474 1.00 17.71 218 ASP X C 1
ATOM 1568 O O . ASP A 1 218 ? -10.246 26.114 46.921 1.00 16.85 218 ASP X O 1
ATOM 1573 N N . LYS A 1 219 ? -12.447 26.599 47.137 1.00 16.97 219 LYS X N 1
ATOM 1574 C CA . LYS A 1 219 ? -12.870 25.528 46.245 1.00 17.80 219 LYS X CA 1
ATOM 1575 C C . LYS A 1 219 ? -13.764 25.894 45.075 1.00 17.14 219 LYS X C 1
ATOM 1576 O O . LYS A 1 219 ? -13.782 25.161 44.068 1.00 16.49 219 LYS X O 1
ATOM 1582 N N . LEU A 1 220 ? -14.482 27.009 45.191 1.00 15.64 220 LEU X N 1
ATOM 1583 C CA . LEU A 1 220 ? -15.500 27.385 44.197 1.00 17.00 220 LEU X CA 1
ATOM 1584 C C . LEU A 1 220 ? -15.159 28.551 43.265 1.00 16.42 220 LEU X C 1
ATOM 1585 O O . LEU A 1 220 ? -15.597 28.558 42.136 1.00 16.28 220 LEU X O 1
ATOM 1590 N N . VAL A 1 221 ? -14.437 29.555 43.748 1.00 16.08 221 VAL X N 1
ATOM 1591 C CA . VAL A 1 221 ? -14.281 30.783 42.978 1.00 15.88 221 VAL X CA 1
ATOM 1592 C C . VAL A 1 221 ? -13.577 30.529 41.647 1.00 16.70 221 VAL X C 1
ATOM 1593 O O . VAL A 1 221 ? -12.584 29.776 41.584 1.00 16.67 221 VAL X O 1
ATOM 1597 N N . SER A 1 222 ? -14.116 31.115 40.580 1.00 16.45 222 SER X N 1
ATOM 1598 C CA . SER A 1 222 ? -13.480 31.028 39.279 1.00 17.21 222 SER X CA 1
ATOM 1599 C C . SER A 1 222 ? -12.661 32.293 39.030 1.00 17.80 222 SER X C 1
ATOM 1600 O O . SER A 1 222 ? -13.199 33.354 38.677 1.00 16.27 222 SER X O 1
ATOM 1603 N N . TRP A 1 223 ? -11.355 32.192 39.249 1.00 16.60 223 TRP X N 1
ATOM 1604 C CA . TRP A 1 223 ? -10.506 33.343 39.005 1.00 17.98 223 TRP X CA 1
ATOM 1605 C C . TRP A 1 223 ? -10.459 33.747 37.527 1.00 18.69 223 TRP X C 1
ATOM 1606 O O . TRP A 1 223 ? -10.258 34.928 37.209 1.00 17.46 223 TRP X O 1
ATOM 1617 N N . ASP A 1 224 ? -10.672 32.774 36.634 1.00 19.14 224 ASP X N 1
ATOM 1618 C CA . ASP A 1 224 ? -10.806 33.052 35.208 1.00 18.69 224 ASP X CA 1
ATOM 1619 C C . ASP A 1 224 ? -11.949 34.016 34.981 1.00 18.45 224 ASP X C 1
ATOM 1620 O O . ASP A 1 224 ? -11.835 34.939 34.176 1.00 18.54 224 ASP X O 1
ATOM 1625 N N . ALA A 1 225 ? -13.080 33.792 35.659 1.00 16.62 225 ALA X N 1
ATOM 1626 C CA . ALA A 1 225 ? -14.212 34.695 35.498 1.00 15.47 225 ALA X CA 1
ATOM 1627 C C . ALA A 1 225 ? -13.884 36.100 35.966 1.00 14.74 225 ALA X C 1
ATOM 1628 O O . ALA A 1 225 ? -14.219 37.055 35.299 1.00 14.56 225 ALA X O 1
ATOM 1630 N N . VAL A 1 226 ? -13.236 36.206 37.124 1.00 14.14 226 VAL X N 1
ATOM 1631 C CA . VAL A 1 226 ? -12.918 37.469 37.749 1.00 14.16 226 VAL X CA 1
ATOM 1632 C C . VAL A 1 226 ? -11.920 38.244 36.852 1.00 15.64 226 VAL X C 1
ATOM 1633 O O . VAL A 1 226 ? -12.037 39.453 36.674 1.00 13.84 226 VAL X O 1
ATOM 1637 N N . SER A 1 227 ? -10.956 37.517 36.282 1.00 16.52 227 SER X N 1
ATOM 1638 C CA . SER A 1 227 ? -9.964 38.098 35.376 1.00 17.31 227 SER X CA 1
ATOM 1639 C C . SER A 1 227 ? -10.614 38.653 34.126 1.00 16.82 227 SER X C 1
ATOM 1640 O O . SER A 1 227 ? -10.221 39.719 33.647 1.00 17.83 227 SER X O 1
ATOM 1643 N N . SER A 1 228 ? -11.601 37.941 33.592 1.00 17.52 228 SER X N 1
ATOM 1644 C CA . SER A 1 228 ? -12.313 38.449 32.416 1.00 19.12 228 SER X CA 1
ATOM 1645 C C . SER A 1 228 ? -13.012 39.753 32.735 1.00 18.27 228 SER X C 1
ATOM 1646 O O . SER A 1 228 ? -13.034 40.666 31.925 1.00 16.22 228 SER X O 1
ATOM 1649 N N . ARG A 1 229 ? -13.622 39.817 33.908 1.00 17.78 229 ARG X N 1
ATOM 1650 C CA . ARG A 1 229 ? -14.344 41.024 34.298 1.00 18.77 229 ARG X CA 1
ATOM 1651 C C . ARG A 1 229 ? -13.359 42.183 34.450 1.00 17.83 229 ARG X C 1
ATOM 1652 O O . ARG A 1 229 ? -13.649 43.316 34.061 1.00 16.60 229 ARG X O 1
ATOM 1660 N N . LEU A 1 230 ? -12.214 41.892 35.062 1.00 16.25 230 LEU X N 1
ATOM 1661 C CA . LEU A 1 230 ? -11.177 42.904 35.250 1.00 16.39 230 LEU X CA 1
ATOM 1662 C C . LEU A 1 230 ? -10.697 43.510 33.904 1.00 17.16 230 LEU X C 1
ATOM 1663 O O . LEU A 1 230 ? -10.440 44.716 33.823 1.00 16.00 230 LEU X O 1
ATOM 1668 N N . GLU A 1 231 ? -10.569 42.684 32.871 1.00 19.21 231 GLU X N 1
ATOM 1669 C CA . GLU A 1 231 ? -10.220 43.175 31.529 1.00 22.65 231 GLU X CA 1
ATOM 1670 C C . GLU A 1 231 ? -11.291 44.096 30.973 1.00 20.32 231 GLU X C 1
ATOM 1671 O O . GLU A 1 231 ? -10.994 45.095 30.350 1.00 19.76 231 GLU X O 1
ATOM 1677 N N . GLN A 1 232 ? -12.545 43.727 31.175 1.00 19.87 232 GLN X N 1
ATOM 1678 C CA . GLN A 1 232 ? -13.673 44.541 30.736 1.00 20.33 232 GLN X CA 1
ATOM 1679 C C . GLN A 1 232 ? -13.639 45.835 31.520 1.00 18.23 232 GLN X C 1
ATOM 1680 O O . GLN A 1 232 ? -13.773 46.921 30.959 1.00 17.01 232 GLN X O 1
ATOM 1686 N N . ALA A 1 233 ? -13.401 45.714 32.824 1.00 17.31 233 ALA X N 1
ATOM 1687 C CA . ALA A 1 233 ? -13.388 46.872 33.693 1.00 16.95 233 ALA X CA 1
ATOM 1688 C C . ALA A 1 233 ? -12.289 47.866 33.286 1.00 17.73 233 ALA X C 1
ATOM 1689 O O . ALA A 1 233 ? -12.509 49.084 33.240 1.00 15.55 233 ALA X O 1
ATOM 1691 N N . LYS A 1 234 ? -11.113 47.342 32.984 1.00 17.05 234 LYS X N 1
ATOM 1692 C CA . LYS A 1 234 ? -9.992 48.204 32.584 1.00 19.06 234 LYS X CA 1
ATOM 1693 C C . LYS A 1 234 ? -10.306 48.858 31.239 1.00 17.99 234 LYS X C 1
ATOM 1694 O O . LYS A 1 234 ? -10.050 50.046 31.048 1.00 17.73 234 LYS X O 1
ATOM 1700 N N . ALA A 1 235 ? -10.860 48.074 30.316 1.00 18.39 235 ALA X N 1
ATOM 1701 C CA . ALA A 1 235 ? -11.200 48.593 28.988 1.00 20.17 235 ALA X CA 1
ATOM 1702 C C . ALA A 1 235 ? -12.202 49.739 29.111 1.00 20.78 235 ALA X C 1
ATOM 1703 O O . ALA A 1 235 ? -12.076 50.746 28.440 1.00 20.73 235 ALA X O 1
ATOM 1705 N N . LEU A 1 236 ? -13.199 49.567 29.970 1.00 19.11 236 LEU X N 1
ATOM 1706 C CA . LEU A 1 236 ? -14.257 50.571 30.138 1.00 20.95 236 LEU X CA 1
ATOM 1707 C C . LEU A 1 236 ? -13.839 51.859 30.842 1.00 21.98 236 LEU X C 1
ATOM 1708 O O . LEU A 1 236 ? -14.502 52.867 30.741 1.00 24.00 236 LEU X O 1
ATOM 1713 N N . SER A 1 237 ? -12.740 51.827 31.568 1.00 24.23 237 SER X N 1
ATOM 1714 C CA . SER A 1 237 ? -12.387 52.953 32.382 1.00 24.63 237 SER X CA 1
ATOM 1715 C C . SER A 1 237 ? -11.103 53.570 31.896 1.00 26.82 237 SER X C 1
ATOM 1716 O O . SER A 1 237 ? -10.572 54.450 32.561 1.00 26.76 237 SER X O 1
ATOM 1719 N N . ALA A 1 238 ? -10.609 53.094 30.750 1.00 27.42 238 ALA X N 1
ATOM 1720 C CA . ALA A 1 238 ? -9.426 53.663 30.132 1.00 30.07 238 ALA X CA 1
ATOM 1721 C C . ALA A 1 238 ? -9.716 55.107 29.767 1.00 31.56 238 ALA X C 1
ATOM 1722 O O . ALA A 1 238 ? -8.847 55.961 29.956 1.00 32.36 238 ALA X O 1
#

Radius of gyration: 16.68 Å; Cα contacts (8 Å, |Δi|>4): 367; chains: 1; bounding box: 44×44×34 Å

Solvent-accessible surface area: 10201 Å² total; per-residue (Å²): 176,58,5,65,156,28,125,17,93,81,10,93,18,95,46,87,18,4,88,121,26,3,20,70,90,0,0,61,89,0,34,13,110,66,0,93,66,33,5,88,56,0,47,177,62,16,98,90,35,87,36,74,19,11,71,80,0,0,80,75,2,43,63,207,40,108,74,78,109,6,1,73,22,0,0,2,1,17,0,0,18,5,0,3,57,4,3,71,68,77,16,14,48,140,6,83,46,128,2,45,112,20,0,76,140,39,26,53,37,16,97,133,0,22,90,81,0,57,54,11,0,40,82,20,195,44,32,0,0,0,0,0,0,8,63,0,71,144,44,140,138,112,118,25,60,65,3,30,25,34,90,0,67,79,2,20,0,0,38,16,94,32,10,54,33,2,2,0,0,0,0,0,56,105,36,1,7,100,80,38,21,79,114,104,26,83,63,3,1,40,38,0,7,83,101,6,1,7,16,98,27,0,31,53,58,5,119,73,0,86,76,105,8,110